Protein AF-A0A4R5MJQ0-F1 (afdb_monomer_lite)

Radius of gyration: 18.98 Å; chains: 1; bounding box: 55×46×46 Å

Organism: NCBI:txid2529274

Secondary structure (DSSP, 8-state):
--TTHHHHHHHHHHHHHHHHHHHHHHHHHHHHHHHHHTT-------HHHHHT--GGGHHHHHHHHHHHHHHHHHHHS-----SS-S-HHHHTTS-HHHHHHHHHHHHHHHHHTTTHHHHH--SSHHHHHHHHHHHHHHHHHHHHHT-HHHHHHHHHHTT--SHHHHHHHHHHHHHHHHHHHHHHHHHHHHTGGGG---

Structure (mmCIF, N/CA/C/O backbone):
data_AF-A0A4R5MJQ0-F1
#
_entry.id   AF-A0A4R5MJQ0-F1
#
loop_
_atom_site.group_PDB
_atom_site.id
_atom_site.type_symbol
_atom_site.label_atom_id
_atom_site.label_alt_id
_atom_site.label_comp_id
_atom_site.label_asym_id
_atom_site.label_entity_id
_atom_site.label_seq_id
_atom_site.pdbx_PDB_ins_code
_atom_site.Cartn_x
_atom_site.Cartn_y
_atom_site.Cartn_z
_atom_site.occupancy
_atom_site.B_iso_or_equiv
_atom_site.auth_seq_id
_atom_site.auth_comp_id
_atom_site.auth_asym_id
_atom_site.auth_atom_id
_atom_site.pdbx_PDB_model_num
ATOM 1 N N . MET A 1 1 ? 33.459 -33.660 18.537 1.00 52.78 1 MET A N 1
ATOM 2 C CA . MET A 1 1 ? 32.680 -32.713 17.715 1.00 52.78 1 MET A CA 1
ATOM 3 C C . MET A 1 1 ? 33.654 -31.902 16.905 1.00 52.78 1 MET A C 1
ATOM 5 O O . MET A 1 1 ? 34.569 -31.320 17.485 1.00 52.78 1 MET A O 1
ATOM 9 N N . ASP A 1 2 ? 33.503 -31.942 15.588 1.00 50.16 2 ASP A N 1
ATOM 10 C CA . ASP A 1 2 ? 34.376 -31.215 14.679 1.00 50.16 2 ASP A CA 1
ATOM 11 C C . ASP A 1 2 ? 34.112 -29.704 14.831 1.00 50.16 2 ASP A C 1
ATOM 13 O O . ASP A 1 2 ? 32.963 -29.265 14.922 1.00 50.16 2 ASP A O 1
ATOM 17 N N . ARG A 1 3 ? 35.161 -28.875 14.907 1.00 55.09 3 ARG A N 1
ATOM 18 C CA . ARG A 1 3 ? 35.036 -27.429 15.215 1.00 55.09 3 ARG A CA 1
ATOM 19 C C . ARG A 1 3 ? 34.258 -26.649 14.141 1.00 55.09 3 ARG A C 1
ATOM 21 O O . ARG A 1 3 ? 33.885 -25.502 14.368 1.00 55.09 3 ARG A O 1
ATOM 28 N N . LYS A 1 4 ? 34.000 -27.267 12.985 1.00 56.16 4 LYS A N 1
ATOM 29 C CA . LYS A 1 4 ? 33.192 -26.731 11.876 1.00 56.16 4 LYS A CA 1
ATOM 30 C C . LYS A 1 4 ? 31.706 -27.113 11.940 1.00 56.16 4 LYS A C 1
ATOM 32 O O . LYS A 1 4 ? 30.907 -26.560 11.190 1.00 56.16 4 LYS A O 1
ATOM 37 N N . GLU A 1 5 ? 31.328 -28.019 12.836 1.00 51.81 5 GLU A N 1
ATOM 38 C CA . GLU A 1 5 ? 29.976 -28.581 12.930 1.00 51.81 5 GLU A CA 1
ATOM 39 C C . GLU A 1 5 ? 29.046 -27.693 13.778 1.00 51.81 5 GLU A C 1
ATOM 41 O O . GLU A 1 5 ? 27.905 -27.433 13.401 1.00 51.81 5 GLU A O 1
ATOM 46 N N . GLN A 1 6 ? 29.569 -27.106 14.861 1.00 54.81 6 GLN A N 1
ATOM 47 C CA . GLN A 1 6 ? 28.821 -26.177 15.722 1.00 54.81 6 GLN A CA 1
ATOM 48 C C . GLN A 1 6 ? 28.370 -24.882 15.010 1.00 54.81 6 GLN A C 1
ATOM 50 O O . GLN A 1 6 ? 27.202 -24.519 15.155 1.00 54.81 6 GLN A O 1
ATOM 55 N N . PRO A 1 7 ? 29.208 -24.199 14.199 1.00 61.06 7 PRO A N 1
ATOM 56 C CA . PRO A 1 7 ? 28.772 -23.019 13.447 1.00 61.06 7 PRO A CA 1
ATOM 57 C C . PRO A 1 7 ? 27.696 -23.330 12.400 1.00 61.06 7 PRO A C 1
ATOM 59 O O . PRO A 1 7 ? 26.859 -22.479 12.107 1.00 61.06 7 PRO A O 1
ATOM 62 N N . ARG A 1 8 ? 27.708 -24.544 11.831 1.00 64.88 8 ARG A N 1
ATOM 63 C CA . ARG A 1 8 ? 26.705 -24.987 10.856 1.00 64.88 8 ARG A CA 1
ATOM 64 C C . ARG A 1 8 ? 25.347 -25.179 11.528 1.00 64.88 8 ARG A C 1
ATOM 66 O O . ARG A 1 8 ? 24.382 -24.580 11.075 1.00 64.88 8 ARG A O 1
ATOM 73 N N . ILE A 1 9 ? 25.310 -25.903 12.648 1.00 69.75 9 ILE A N 1
ATOM 74 C CA . ILE A 1 9 ? 24.095 -26.117 13.453 1.00 69.75 9 ILE A CA 1
ATOM 75 C C . ILE A 1 9 ? 23.513 -24.782 13.943 1.00 69.75 9 ILE A C 1
ATOM 77 O O . ILE A 1 9 ? 22.298 -24.609 13.981 1.00 69.75 9 ILE A O 1
ATOM 81 N N . TRP A 1 10 ? 24.365 -23.817 14.301 1.00 69.25 10 TRP A N 1
ATOM 82 C CA . TRP A 1 10 ? 23.915 -22.498 14.750 1.00 69.25 10 TRP A CA 1
ATOM 83 C C . TRP A 1 10 ? 23.258 -21.684 13.624 1.00 69.25 10 TRP A C 1
ATOM 85 O O . TRP A 1 10 ? 22.163 -21.163 13.814 1.00 69.25 10 TRP A O 1
ATOM 95 N N . LYS A 1 11 ? 23.856 -21.666 12.423 1.00 68.31 11 LYS A N 1
ATOM 96 C CA . LYS A 1 11 ? 23.253 -21.038 11.231 1.00 68.31 11 LYS A CA 1
ATOM 97 C C . LYS A 1 11 ? 21.951 -21.713 10.798 1.00 68.31 11 LYS A C 1
ATOM 99 O O . LYS A 1 11 ? 21.052 -21.046 10.298 1.00 68.31 11 LYS A O 1
ATOM 104 N N . GLU A 1 12 ? 21.861 -23.028 10.961 1.00 61.97 12 GLU A N 1
ATOM 105 C CA . GLU A 1 12 ? 20.671 -23.818 10.633 1.00 61.97 12 GLU A CA 1
ATOM 106 C C . GLU A 1 12 ? 19.519 -23.478 11.591 1.00 61.97 12 GLU A C 1
ATOM 108 O O . GLU A 1 12 ? 18.423 -23.173 11.134 1.00 61.97 12 GLU A O 1
ATOM 113 N N . LYS A 1 13 ? 19.804 -23.357 12.896 1.00 66.00 13 LYS A N 1
ATOM 114 C CA . LYS A 1 13 ? 18.841 -22.879 13.904 1.00 66.00 13 LYS A CA 1
ATOM 115 C C . LYS A 1 13 ? 18.430 -21.419 13.722 1.00 66.00 13 LYS A C 1
ATOM 117 O O . LYS A 1 13 ? 17.275 -21.087 13.955 1.00 66.00 13 LYS A O 1
ATOM 122 N N . GLU A 1 14 ? 19.341 -20.535 13.315 1.00 69.44 14 GLU A N 1
ATOM 123 C CA . GLU A 1 14 ? 18.984 -19.148 12.977 1.00 69.44 14 GLU A CA 1
ATOM 124 C C . GLU A 1 14 ? 18.075 -19.076 11.748 1.00 69.44 14 GLU A C 1
ATOM 126 O O . GLU A 1 14 ? 17.127 -18.295 11.741 1.00 69.44 14 GLU A O 1
ATOM 131 N N . ARG A 1 15 ? 18.335 -19.892 10.717 1.00 58.22 15 ARG A N 1
ATOM 132 C CA . ARG A 1 15 ? 17.449 -19.992 9.549 1.00 58.22 15 ARG A CA 1
ATOM 133 C C . ARG A 1 15 ? 16.083 -20.534 9.931 1.00 58.22 15 ARG A C 1
ATOM 135 O O . ARG A 1 15 ? 15.087 -19.970 9.508 1.00 58.22 15 ARG A O 1
ATOM 142 N N . GLU A 1 16 ? 16.042 -21.583 10.742 1.00 59.34 16 GLU A N 1
ATOM 143 C CA . GLU A 1 16 ? 14.801 -22.188 11.225 1.00 59.34 16 GLU A CA 1
ATOM 144 C C . GLU A 1 16 ? 13.996 -21.202 12.079 1.00 59.34 16 GLU A C 1
ATOM 146 O O . GLU A 1 16 ? 12.794 -21.066 11.887 1.00 59.34 16 GLU A O 1
ATOM 151 N N . LYS A 1 17 ? 14.662 -20.424 12.940 1.00 61.84 17 LYS A N 1
ATOM 152 C CA . LYS A 1 17 ? 14.032 -19.352 13.716 1.00 61.84 17 LYS A CA 1
ATOM 153 C C . LYS A 1 17 ? 13.483 -18.237 12.820 1.00 61.84 17 LYS A C 1
ATOM 155 O O . LYS A 1 17 ? 12.334 -17.856 12.998 1.00 61.84 17 LYS A O 1
ATOM 160 N N . LYS A 1 18 ? 14.252 -17.775 11.827 1.00 54.69 18 LYS A N 1
ATOM 161 C CA . LYS A 1 18 ? 13.790 -16.781 10.839 1.00 54.69 18 LYS A CA 1
ATOM 162 C C . LYS A 1 18 ? 12.614 -17.292 10.002 1.00 54.69 18 LYS A C 1
ATOM 164 O O . LYS A 1 18 ? 11.696 -16.532 9.712 1.00 54.69 18 LYS A O 1
ATOM 169 N N . LEU A 1 19 ? 12.623 -18.573 9.632 1.00 49.12 19 LEU A N 1
ATOM 170 C CA . LEU A 1 19 ? 11.519 -19.238 8.930 1.00 49.12 19 LEU A CA 1
ATOM 171 C C . LEU A 1 19 ? 10.274 -19.363 9.819 1.00 49.12 19 LEU A C 1
ATOM 173 O O . LEU A 1 19 ? 9.161 -19.140 9.358 1.00 49.12 19 LEU A O 1
ATOM 177 N N . LEU A 1 20 ? 10.444 -19.656 11.110 1.00 52.41 20 LEU A N 1
ATOM 178 C CA . LEU A 1 20 ? 9.331 -19.687 12.059 1.00 52.41 20 LEU A CA 1
ATOM 179 C C . LEU A 1 20 ? 8.739 -18.286 12.277 1.00 52.41 20 LEU A C 1
ATOM 181 O O . LEU A 1 20 ? 7.522 -18.124 12.258 1.00 52.41 20 LEU A O 1
ATOM 185 N N . GLU A 1 21 ? 9.596 -17.279 12.451 1.00 53.09 21 GLU A N 1
ATOM 186 C CA . GLU A 1 21 ? 9.207 -15.876 12.636 1.00 53.09 21 GLU A CA 1
ATOM 187 C C . GLU A 1 21 ? 8.485 -15.314 11.397 1.00 53.09 21 GLU A C 1
ATOM 189 O O . GLU A 1 21 ? 7.495 -14.604 11.549 1.00 53.09 21 GLU A O 1
ATOM 194 N N . SER A 1 22 ? 8.894 -15.706 10.186 1.00 46.88 22 SER A N 1
ATOM 195 C CA . SER A 1 22 ? 8.186 -15.364 8.936 1.00 46.88 22 SER A CA 1
ATOM 196 C C . SER A 1 22 ? 6.882 -16.152 8.740 1.00 46.88 22 SER A C 1
ATOM 198 O O . SER A 1 22 ? 5.872 -15.578 8.352 1.00 46.88 22 SER A O 1
ATOM 200 N N . SER A 1 23 ? 6.825 -17.437 9.105 1.00 40.75 23 SER A N 1
ATOM 201 C CA . SER A 1 23 ? 5.566 -18.209 9.043 1.00 40.75 23 SER A CA 1
ATOM 202 C C . SER A 1 23 ? 4.491 -17.696 10.016 1.00 40.75 23 SER A C 1
ATOM 204 O O . SER A 1 23 ? 3.288 -17.798 9.770 1.00 40.75 23 SER A O 1
ATOM 206 N N . MET A 1 24 ? 4.920 -17.108 11.136 1.00 45.69 24 MET A N 1
ATOM 207 C CA . MET A 1 24 ? 4.047 -16.442 12.100 1.00 45.69 24 MET A CA 1
ATOM 208 C C . MET A 1 24 ? 3.459 -15.141 11.537 1.00 45.69 24 MET A C 1
ATOM 210 O O . MET A 1 24 ? 2.301 -14.847 11.832 1.00 45.69 24 MET A O 1
ATOM 214 N N . SER A 1 25 ? 4.209 -14.384 10.726 1.00 50.03 25 SER A N 1
ATOM 215 C CA . SER A 1 25 ? 3.721 -13.146 10.102 1.00 50.03 25 SER A CA 1
ATOM 216 C C . SER A 1 25 ? 2.760 -13.415 8.936 1.00 50.03 25 SER A C 1
ATOM 218 O O . SER A 1 25 ? 1.742 -12.732 8.824 1.00 50.03 25 SER A O 1
ATOM 220 N N . GLU A 1 26 ? 2.974 -14.477 8.150 1.00 50.53 26 GLU A N 1
ATOM 221 C CA . GLU A 1 26 ? 2.008 -14.938 7.133 1.00 50.53 26 GLU A CA 1
ATOM 222 C C . GLU A 1 26 ? 0.656 -15.365 7.748 1.00 50.53 26 GLU A C 1
ATOM 224 O O . GLU A 1 26 ? -0.406 -15.206 7.137 1.00 50.53 26 GLU A O 1
ATOM 229 N N . ASN A 1 27 ? 0.654 -15.836 9.001 1.00 61.62 27 ASN A N 1
ATOM 230 C CA . ASN A 1 27 ? -0.567 -16.203 9.726 1.00 61.62 27 ASN A CA 1
ATOM 231 C C . ASN A 1 27 ? -1.378 -14.973 10.193 1.00 61.62 27 ASN A C 1
ATOM 233 O O . ASN A 1 27 ? -2.602 -15.052 10.342 1.00 61.62 27 ASN A O 1
ATOM 237 N N . ILE A 1 28 ? -0.742 -13.808 10.386 1.00 75.56 28 ILE A N 1
ATOM 238 C CA . ILE A 1 28 ? -1.425 -12.604 10.888 1.00 75.56 28 ILE A CA 1
ATOM 239 C C . ILE A 1 28 ? -2.489 -12.137 9.898 1.00 75.56 28 ILE A C 1
ATOM 241 O O . ILE A 1 28 ? -3.633 -11.944 10.313 1.00 75.56 28 ILE A O 1
ATOM 245 N N . ARG A 1 29 ? -2.164 -12.009 8.604 1.00 83.94 29 ARG A N 1
ATOM 246 C CA . ARG A 1 29 ? -3.124 -11.532 7.594 1.00 83.94 29 ARG A CA 1
ATOM 247 C C . ARG A 1 29 ? -4.339 -12.452 7.508 1.00 83.94 29 ARG A C 1
ATOM 249 O O . ARG A 1 29 ? -5.451 -12.030 7.815 1.00 83.94 29 ARG A O 1
ATOM 256 N N . THR A 1 30 ? -4.124 -13.725 7.183 1.00 81.38 30 THR A N 1
ATOM 257 C CA . THR A 1 30 ? -5.204 -14.700 6.954 1.00 81.38 30 THR A CA 1
ATOM 258 C C . THR A 1 30 ? -6.114 -14.860 8.173 1.00 81.38 30 THR A C 1
ATOM 260 O O . THR A 1 30 ? -7.340 -14.814 8.054 1.00 81.38 30 THR A O 1
ATOM 263 N N . SER A 1 31 ? -5.535 -15.000 9.372 1.00 82.75 31 SER A N 1
ATOM 264 C CA . SER A 1 31 ? -6.332 -15.135 10.598 1.00 82.75 31 SER A CA 1
ATOM 265 C C . SER A 1 31 ? -7.086 -13.849 10.959 1.00 82.75 31 SER A C 1
ATOM 267 O O . SER A 1 31 ? -8.181 -13.916 11.521 1.00 82.75 31 SER A O 1
ATOM 269 N N . THR A 1 32 ? -6.540 -12.677 10.623 1.00 88.75 32 THR A N 1
ATOM 270 C CA . THR A 1 32 ? -7.180 -11.379 10.884 1.00 88.75 32 THR A CA 1
ATOM 271 C C . THR A 1 32 ? -8.316 -11.101 9.906 1.00 88.75 32 THR A C 1
ATOM 273 O O . THR A 1 32 ? -9.385 -10.683 10.342 1.00 88.75 32 THR A O 1
ATOM 276 N N . LEU A 1 33 ? -8.150 -11.416 8.621 1.00 89.88 33 LEU A N 1
ATOM 277 C CA . LEU A 1 33 ? -9.214 -11.298 7.618 1.00 89.88 33 LEU A CA 1
ATOM 278 C C . LEU A 1 33 ? -10.434 -12.156 7.985 1.00 89.88 33 LEU A C 1
ATOM 280 O O . LEU A 1 33 ? -11.569 -11.682 7.932 1.00 89.88 33 LEU A O 1
ATOM 284 N N . ALA A 1 34 ? -10.208 -13.378 8.480 1.00 86.81 34 ALA A N 1
ATOM 285 C CA . ALA A 1 34 ? -11.281 -14.222 9.004 1.00 86.81 34 ALA A CA 1
ATOM 286 C C . ALA A 1 34 ? -12.007 -13.576 10.201 1.00 86.81 34 ALA A C 1
ATOM 288 O O . ALA A 1 34 ? -13.233 -13.631 10.286 1.00 86.81 34 ALA A O 1
ATOM 289 N N . LYS A 1 35 ? -11.276 -12.926 11.118 1.00 90.56 35 LYS A N 1
ATOM 290 C CA . LYS A 1 35 ? -11.885 -12.185 12.238 1.00 90.56 35 LYS A CA 1
ATOM 291 C C . LYS A 1 35 ? -12.719 -11.000 11.755 1.00 90.56 35 LYS A C 1
ATOM 293 O O . LYS A 1 35 ? -13.824 -10.828 12.259 1.00 90.56 35 LYS A O 1
ATOM 298 N N . ILE A 1 36 ? -12.235 -10.242 10.768 1.00 91.06 36 ILE A N 1
ATOM 299 C CA . ILE A 1 36 ? -12.977 -9.125 10.160 1.00 91.06 36 ILE A CA 1
ATOM 300 C C . ILE A 1 36 ? -14.297 -9.633 9.571 1.00 91.06 36 ILE A C 1
ATOM 302 O O . ILE A 1 36 ? -15.357 -9.117 9.916 1.00 91.06 36 ILE A O 1
ATOM 306 N N . GLN A 1 37 ? -14.257 -10.707 8.776 1.00 89.00 37 GLN A N 1
ATOM 307 C CA . GLN A 1 37 ? -15.455 -11.322 8.192 1.00 89.00 37 GLN A CA 1
ATOM 308 C C . GLN A 1 37 ? -16.465 -11.784 9.257 1.00 89.00 37 GLN A C 1
ATOM 310 O O . GLN A 1 37 ? -17.676 -11.672 9.063 1.00 89.00 37 GLN A O 1
ATOM 315 N N . LEU A 1 38 ? -15.977 -12.295 10.390 1.00 88.31 38 LEU A N 1
ATOM 316 C CA . LEU A 1 38 ? -16.800 -12.715 11.529 1.00 88.31 38 LEU A CA 1
ATOM 317 C C . LEU A 1 38 ? -17.234 -11.549 12.433 1.00 88.31 38 LEU A C 1
ATOM 319 O O . LEU A 1 38 ? -17.890 -11.783 13.448 1.00 88.31 38 LEU A O 1
ATOM 323 N N . ASN A 1 39 ? -16.880 -10.308 12.082 1.00 86.62 39 ASN A N 1
ATOM 324 C CA . ASN A 1 39 ? -17.110 -9.108 12.885 1.00 86.62 39 ASN A CA 1
ATOM 325 C C . ASN A 1 39 ? -16.557 -9.236 14.321 1.00 86.62 39 ASN A C 1
ATOM 327 O O . ASN A 1 39 ? -17.163 -8.776 15.292 1.00 86.62 39 ASN A O 1
ATOM 331 N N . LEU A 1 40 ? -15.414 -9.913 14.458 1.00 87.06 40 LEU A N 1
ATOM 332 C CA . LEU A 1 40 ? -14.691 -10.075 15.713 1.00 87.06 40 LEU A CA 1
ATOM 333 C C . LEU A 1 40 ? -13.633 -8.975 15.862 1.00 87.06 40 LEU A C 1
ATOM 335 O O . LEU A 1 40 ? -13.018 -8.585 14.868 1.00 87.06 40 LEU A O 1
ATOM 339 N N . PRO A 1 41 ? -13.347 -8.518 17.095 1.00 84.12 41 PRO A N 1
ATOM 340 C CA . PRO A 1 41 ? -12.277 -7.559 17.328 1.00 84.12 41 PRO A CA 1
ATOM 341 C C . PRO A 1 41 ? -10.927 -8.086 16.830 1.00 84.12 41 PRO A C 1
ATOM 343 O O . PRO A 1 41 ? -10.509 -9.199 17.170 1.00 84.12 41 PRO A O 1
ATOM 346 N N . ILE A 1 42 ? -10.226 -7.259 16.059 1.00 88.25 42 ILE A N 1
ATOM 347 C CA . ILE A 1 42 ? -8.812 -7.468 15.732 1.00 88.25 42 ILE A CA 1
ATOM 348 C C . ILE A 1 42 ? -7.928 -6.705 16.735 1.00 88.25 42 ILE A C 1
ATOM 350 O O . ILE A 1 42 ? -8.431 -6.099 17.685 1.00 88.25 42 ILE A O 1
ATOM 354 N N . PHE A 1 43 ? -6.604 -6.756 16.571 1.00 85.56 43 PHE A N 1
ATOM 355 C CA . PHE A 1 43 ? -5.663 -5.993 17.408 1.00 85.56 43 PHE A CA 1
ATOM 356 C C . PHE A 1 43 ? -5.976 -4.486 17.390 1.00 85.56 43 PHE A C 1
ATOM 358 O O . PHE A 1 43 ? -6.686 -4.005 16.515 1.00 85.56 43 PHE A O 1
ATOM 365 N N . GLN A 1 44 ? -5.451 -3.720 18.344 1.00 80.94 44 GLN A N 1
ATOM 366 C CA . GLN A 1 44 ? -5.495 -2.255 18.291 1.00 80.94 44 GLN A CA 1
ATOM 367 C C . GLN A 1 44 ? -4.193 -1.721 17.692 1.00 80.94 44 GLN A C 1
ATOM 369 O O . GLN A 1 44 ? -3.152 -2.355 17.828 1.00 80.94 44 GLN A O 1
ATOM 374 N N . VAL A 1 45 ? -4.270 -0.570 17.024 1.00 82.75 45 VAL A N 1
ATOM 375 C CA . VAL A 1 45 ? -3.097 0.201 16.604 1.00 82.75 45 VAL A CA 1
ATOM 376 C C . VAL A 1 45 ? -3.206 1.557 17.285 1.00 82.75 45 VAL A C 1
ATOM 378 O O . VAL A 1 45 ? -4.047 2.381 16.930 1.00 82.75 45 VAL A O 1
ATOM 381 N N . SER A 1 46 ? -2.418 1.763 18.333 1.00 80.12 46 SER A N 1
ATOM 382 C CA . SER A 1 46 ? -2.434 2.998 19.108 1.00 80.12 46 SER A CA 1
ATOM 383 C C . SER A 1 46 ? -1.557 4.077 18.473 1.00 80.12 46 SER A C 1
ATOM 385 O O . SER A 1 46 ? -0.546 3.812 17.823 1.00 80.12 46 SER A O 1
ATOM 387 N N . LYS A 1 47 ? -1.892 5.341 18.748 1.00 80.81 47 LYS A N 1
ATOM 388 C CA . LYS A 1 47 ? -1.076 6.496 18.347 1.00 80.81 47 LYS A CA 1
ATOM 389 C C . LYS A 1 47 ? 0.370 6.390 18.839 1.00 80.81 47 LYS A C 1
ATOM 391 O O . LYS A 1 47 ? 1.293 6.760 18.120 1.00 80.81 47 LYS A O 1
ATOM 396 N N . ASN A 1 48 ? 0.563 5.876 20.054 1.00 82.00 48 ASN A N 1
ATOM 397 C CA . ASN A 1 48 ? 1.893 5.684 20.625 1.00 82.00 48 ASN A CA 1
ATOM 398 C C . ASN A 1 48 ? 2.684 4.610 19.875 1.00 82.00 48 ASN A C 1
ATOM 400 O O . ASN A 1 48 ? 3.886 4.783 19.711 1.00 82.00 48 ASN A O 1
ATOM 404 N N . GLU A 1 49 ? 2.035 3.544 19.398 1.00 80.75 49 GLU A N 1
ATOM 405 C CA . GLU A 1 49 ? 2.691 2.535 18.558 1.00 80.75 49 GLU A CA 1
ATOM 406 C C . GLU A 1 49 ? 3.148 3.133 17.225 1.00 80.75 49 GLU A C 1
ATOM 408 O O . GLU A 1 49 ? 4.287 2.916 16.834 1.00 80.75 49 GLU A O 1
ATOM 413 N N . ILE A 1 50 ? 2.322 3.955 16.567 1.00 82.19 50 ILE A N 1
ATOM 414 C CA . ILE A 1 50 ? 2.686 4.606 15.294 1.00 82.19 50 ILE A CA 1
ATOM 415 C C . ILE A 1 50 ? 3.817 5.637 15.484 1.00 82.19 50 ILE A C 1
ATOM 417 O O . ILE A 1 50 ? 4.757 5.722 14.685 1.00 82.19 50 ILE A O 1
ATOM 421 N N . LEU A 1 51 ? 3.735 6.450 16.542 1.00 82.25 51 LEU A N 1
ATOM 422 C CA . LEU A 1 51 ? 4.720 7.498 16.820 1.00 82.25 51 LEU A CA 1
ATOM 423 C C . LEU A 1 51 ? 6.078 6.924 17.224 1.00 82.25 51 LEU A C 1
ATOM 425 O O . LEU A 1 51 ? 7.095 7.378 16.709 1.00 82.25 51 LEU A O 1
ATOM 429 N N . ASN A 1 52 ? 6.092 5.916 18.097 1.00 74.25 52 ASN A N 1
ATOM 430 C CA . ASN A 1 52 ? 7.324 5.354 18.659 1.00 74.25 52 ASN A CA 1
ATOM 431 C C . ASN A 1 52 ? 7.853 4.150 17.871 1.00 74.25 52 ASN A C 1
ATOM 433 O O . ASN A 1 52 ? 8.721 3.432 18.357 1.00 74.25 52 ASN A O 1
ATOM 437 N N . PHE A 1 53 ? 7.319 3.903 16.675 1.00 69.31 53 PHE A N 1
ATOM 438 C CA . PHE A 1 53 ? 7.760 2.794 15.848 1.00 69.31 53 PHE A CA 1
ATOM 439 C C . PHE A 1 53 ? 9.232 2.945 15.415 1.00 69.31 53 PHE A C 1
ATOM 441 O O . PHE A 1 53 ? 9.592 3.940 14.777 1.00 69.31 53 PHE A O 1
ATOM 448 N N . GLU A 1 54 ? 10.072 1.954 15.717 1.00 59.00 54 GLU A N 1
ATOM 449 C CA . GLU A 1 54 ? 11.470 1.894 15.271 1.00 59.00 54 GLU A CA 1
ATOM 450 C C . GLU A 1 54 ? 11.634 0.931 14.083 1.00 59.00 54 GLU A C 1
ATOM 452 O O . GLU A 1 54 ? 10.937 -0.076 13.967 1.00 59.00 54 GLU A O 1
ATOM 457 N N . ALA A 1 55 ? 12.589 1.239 13.201 1.00 52.41 55 ALA A N 1
ATOM 458 C CA . ALA A 1 55 ? 12.727 0.682 11.854 1.00 52.41 55 ALA A CA 1
ATOM 459 C C . ALA A 1 55 ? 12.820 -0.855 11.674 1.00 52.41 55 ALA A C 1
ATOM 461 O O . ALA A 1 55 ? 12.423 -1.295 10.599 1.00 52.41 55 ALA A O 1
ATOM 462 N N . PRO A 1 56 ? 13.295 -1.713 12.608 1.00 55.00 56 PRO A N 1
ATOM 463 C CA . PRO A 1 56 ? 13.531 -3.117 12.245 1.00 55.00 56 PRO A CA 1
ATOM 464 C C . PRO A 1 56 ? 12.269 -3.958 11.974 1.00 55.00 56 PRO A C 1
ATOM 466 O O . PRO A 1 56 ? 12.419 -5.067 11.474 1.00 55.00 56 PRO A O 1
ATOM 469 N N . ASN A 1 57 ? 11.055 -3.461 12.256 1.00 62.94 57 ASN A N 1
ATOM 470 C CA . ASN A 1 57 ? 9.805 -4.221 12.087 1.00 62.94 57 ASN A CA 1
ATOM 471 C C . ASN A 1 57 ? 8.743 -3.508 11.210 1.00 62.94 57 ASN A C 1
ATOM 473 O O . ASN A 1 57 ? 7.552 -3.785 11.370 1.00 62.94 57 ASN A O 1
ATOM 477 N N . SER A 1 58 ? 9.118 -2.549 10.350 1.00 73.31 58 SER A N 1
ATOM 478 C CA . SER A 1 58 ? 8.175 -1.680 9.600 1.00 73.31 58 SER A CA 1
ATOM 479 C C . SER A 1 58 ? 7.055 -2.437 8.885 1.00 73.31 58 SER A C 1
ATOM 481 O O . SER A 1 58 ? 5.900 -2.007 8.907 1.00 73.31 58 SER A O 1
ATOM 483 N N . PHE A 1 59 ? 7.379 -3.616 8.366 1.00 79.31 59 PHE A N 1
ATOM 484 C CA . PHE A 1 59 ? 6.432 -4.543 7.770 1.00 79.31 59 PHE A CA 1
ATOM 485 C C . PHE A 1 59 ? 5.244 -4.888 8.691 1.00 79.31 59 PHE A C 1
ATOM 487 O O . PHE A 1 59 ? 4.093 -4.813 8.268 1.00 79.31 59 PHE A O 1
ATOM 494 N N . GLU A 1 60 ? 5.489 -5.220 9.966 1.00 81.56 60 GLU A N 1
ATOM 495 C CA . GLU A 1 60 ? 4.439 -5.672 10.892 1.00 81.56 60 GLU A CA 1
ATOM 496 C C . GLU A 1 60 ? 3.436 -4.553 11.201 1.00 81.56 60 GLU A C 1
ATOM 498 O O . GLU A 1 60 ? 2.224 -4.779 11.216 1.00 81.56 60 GLU A O 1
ATOM 503 N N . ILE A 1 61 ? 3.919 -3.330 11.446 1.00 85.19 61 ILE A N 1
ATOM 504 C CA . ILE A 1 61 ? 3.031 -2.201 11.746 1.00 85.19 61 ILE A CA 1
ATOM 505 C C . ILE A 1 61 ? 2.242 -1.766 10.513 1.00 85.19 61 ILE A C 1
ATOM 507 O O . ILE A 1 61 ? 1.057 -1.464 10.636 1.00 85.19 61 ILE A O 1
ATOM 511 N N . LEU A 1 62 ? 2.860 -1.777 9.330 1.00 88.81 62 LEU A N 1
ATOM 512 C CA . LEU A 1 62 ? 2.178 -1.434 8.085 1.00 88.81 62 LEU A CA 1
ATOM 513 C C . LEU A 1 62 ? 1.104 -2.467 7.746 1.00 88.81 62 LEU A C 1
ATOM 515 O O . LEU A 1 62 ? -0.022 -2.070 7.460 1.00 88.81 62 LEU A O 1
ATOM 519 N N . GLN A 1 63 ? 1.395 -3.760 7.910 1.00 88.38 63 GLN A N 1
ATOM 520 C CA . GLN A 1 63 ? 0.401 -4.825 7.762 1.00 88.38 63 GLN A CA 1
ATOM 521 C C . GLN A 1 63 ? -0.756 -4.664 8.762 1.00 88.38 63 GLN A C 1
ATOM 523 O O . GLN A 1 63 ? -1.925 -4.807 8.411 1.00 88.38 63 GLN A O 1
ATOM 528 N N . LYS A 1 64 ? -0.467 -4.322 10.025 1.00 89.19 64 LYS A N 1
ATOM 529 C CA . LYS A 1 64 ? -1.517 -4.051 11.020 1.00 89.19 64 LYS A CA 1
ATOM 530 C C . LYS A 1 64 ? -2.398 -2.865 10.622 1.00 89.19 64 LYS A C 1
ATOM 532 O O . LYS A 1 64 ? -3.618 -2.928 10.770 1.00 89.19 64 LYS A O 1
ATOM 537 N N . ILE A 1 65 ? -1.795 -1.785 10.134 1.00 91.62 65 ILE A N 1
ATOM 538 C CA . ILE A 1 65 ? -2.520 -0.595 9.675 1.00 91.62 65 ILE A CA 1
ATOM 539 C C . ILE A 1 65 ? -3.384 -0.926 8.457 1.00 91.62 65 ILE A C 1
ATOM 541 O O . ILE A 1 65 ? -4.546 -0.533 8.410 1.00 91.62 65 ILE A O 1
ATOM 545 N N . GLU A 1 66 ? -2.858 -1.688 7.509 1.00 92.88 66 GLU A N 1
ATOM 546 C CA . GLU A 1 66 ? -3.576 -2.118 6.313 1.00 92.88 66 GLU A CA 1
ATOM 547 C C . GLU A 1 66 ? -4.783 -3.012 6.656 1.00 92.88 66 GLU A C 1
ATOM 549 O O . GLU A 1 66 ? -5.913 -2.697 6.279 1.00 92.88 66 GLU A O 1
ATOM 554 N N . LEU A 1 67 ? -4.612 -4.007 7.528 1.00 92.19 67 LEU A N 1
ATOM 555 C CA . LEU A 1 67 ? -5.719 -4.809 8.067 1.00 92.19 67 LEU A CA 1
ATOM 556 C C . LEU A 1 67 ? -6.770 -3.973 8.818 1.00 92.19 67 LEU A C 1
ATOM 558 O O . LEU A 1 67 ? -7.961 -4.291 8.792 1.00 92.19 67 LEU A O 1
ATOM 562 N N . LYS A 1 68 ? -6.360 -2.885 9.479 1.00 92.50 68 LYS A N 1
ATOM 563 C CA . LYS A 1 68 ? -7.283 -1.937 10.119 1.00 92.50 68 LYS A CA 1
ATOM 564 C C . LYS A 1 68 ? -8.070 -1.100 9.115 1.00 92.50 68 LYS A C 1
ATOM 566 O O . LYS A 1 68 ? -9.240 -0.806 9.359 1.00 92.50 68 LYS A O 1
ATOM 571 N N . ILE A 1 69 ? -7.456 -0.734 7.993 1.00 93.62 69 ILE A N 1
ATOM 572 C CA . ILE A 1 69 ? -8.142 -0.066 6.882 1.00 93.62 69 ILE A CA 1
ATOM 573 C C . ILE A 1 69 ? -9.208 -1.002 6.295 1.00 93.62 69 ILE A C 1
ATOM 575 O O . ILE A 1 69 ? -10.350 -0.578 6.106 1.00 93.62 69 ILE A O 1
ATOM 579 N N . ILE A 1 70 ? -8.875 -2.284 6.104 1.00 93.56 70 ILE A N 1
ATOM 580 C CA . ILE A 1 70 ? -9.824 -3.316 5.657 1.00 93.56 70 ILE A CA 1
ATOM 581 C C . ILE A 1 70 ? -10.977 -3.472 6.659 1.00 93.56 70 ILE A C 1
ATOM 583 O O . ILE A 1 70 ? -12.141 -3.483 6.256 1.00 93.56 70 ILE A O 1
ATOM 587 N N . GLU A 1 71 ? -10.690 -3.540 7.966 1.00 92.69 71 GLU A N 1
ATOM 588 C CA . GLU A 1 71 ? -11.725 -3.603 9.010 1.00 92.69 71 GLU A CA 1
ATOM 589 C C . GLU A 1 71 ? -12.680 -2.400 8.933 1.00 92.69 71 GLU A C 1
ATOM 591 O O . GLU A 1 71 ? -13.899 -2.566 9.018 1.00 92.69 71 GLU A O 1
ATOM 596 N N . LEU A 1 72 ? -12.147 -1.186 8.755 1.00 91.56 72 LEU A N 1
ATOM 597 C CA . LEU A 1 72 ? -12.954 0.027 8.635 1.00 91.56 72 LEU A CA 1
ATOM 598 C C . LEU A 1 72 ? -13.863 -0.020 7.401 1.00 91.56 72 LEU A C 1
ATOM 600 O O . LEU A 1 72 ? -15.059 0.255 7.511 1.00 91.56 72 LEU A O 1
ATOM 604 N N . ALA A 1 73 ? -13.316 -0.383 6.241 1.00 92.00 73 ALA A N 1
ATOM 605 C CA . ALA A 1 73 ? -14.086 -0.510 5.009 1.00 92.00 73 ALA A CA 1
ATOM 606 C C . ALA A 1 73 ? -15.199 -1.563 5.144 1.00 92.00 73 ALA A C 1
ATOM 608 O O . ALA A 1 73 ? -16.353 -1.292 4.804 1.00 92.00 73 ALA A O 1
ATOM 609 N N . TYR A 1 74 ? -14.890 -2.715 5.745 1.00 91.25 74 TYR A N 1
ATOM 610 C CA . TYR A 1 74 ? -15.877 -3.750 6.045 1.00 91.25 74 TYR A CA 1
ATOM 611 C C . TYR A 1 74 ? -16.998 -3.247 6.969 1.00 91.25 74 TYR A C 1
ATOM 613 O O . TYR A 1 74 ? -18.169 -3.536 6.730 1.00 91.25 74 TYR A O 1
ATOM 621 N N . LYS A 1 75 ? -16.679 -2.453 8.002 1.00 89.94 75 LYS A N 1
ATOM 622 C CA . LYS A 1 75 ? -17.688 -1.855 8.900 1.00 89.94 75 LYS A CA 1
ATOM 623 C C . LYS A 1 75 ? -18.610 -0.864 8.180 1.00 89.94 75 LYS A C 1
ATOM 625 O O . LYS A 1 75 ? -19.783 -0.775 8.536 1.00 89.94 75 LYS A O 1
ATOM 630 N N . ILE A 1 76 ? -18.102 -0.125 7.189 1.00 88.75 76 ILE A N 1
ATOM 631 C CA . ILE A 1 76 ? -18.906 0.807 6.378 1.00 88.75 76 ILE A CA 1
ATOM 632 C C . ILE A 1 76 ? -19.884 0.037 5.490 1.00 88.75 76 ILE A C 1
ATOM 634 O O . ILE A 1 76 ? -21.063 0.387 5.413 1.00 88.75 76 ILE A O 1
ATOM 638 N N . LYS A 1 77 ? -19.399 -1.010 4.818 1.00 87.12 77 LYS A N 1
ATOM 639 C CA . LYS A 1 77 ? -20.210 -1.856 3.945 1.00 87.12 77 LYS A CA 1
ATOM 640 C C . LYS A 1 77 ? -19.749 -3.312 4.068 1.00 87.12 77 LYS A C 1
ATOM 642 O O . LYS A 1 77 ? -18.795 -3.699 3.393 1.00 87.12 77 LYS A O 1
ATOM 647 N N . PRO A 1 78 ? -20.437 -4.131 4.884 1.00 84.25 78 PRO A N 1
ATOM 648 C CA . PRO A 1 78 ? -20.097 -5.540 5.019 1.00 84.25 78 PRO A CA 1
ATOM 649 C C . PRO A 1 78 ? -20.207 -6.245 3.666 1.00 84.25 78 PRO A C 1
ATOM 651 O O . PRO A 1 78 ? -21.261 -6.221 3.028 1.00 84.25 78 PRO A O 1
ATOM 654 N N . THR A 1 79 ? -19.111 -6.853 3.223 1.00 83.75 79 THR A N 1
ATOM 655 C CA . THR A 1 79 ? -19.015 -7.583 1.952 1.00 83.75 79 THR A CA 1
ATOM 656 C C . THR A 1 79 ? -18.275 -8.906 2.156 1.00 83.75 79 THR A C 1
ATOM 658 O O . THR A 1 79 ? -17.902 -9.255 3.275 1.00 83.75 79 THR A O 1
ATOM 661 N N . LYS A 1 80 ? -18.082 -9.687 1.098 1.00 82.94 80 LYS A N 1
ATOM 662 C CA . LYS A 1 80 ? -17.184 -10.837 1.154 1.00 82.94 80 LYS A CA 1
ATOM 663 C C . LYS A 1 80 ? -15.742 -10.343 1.312 1.00 82.94 80 LYS A C 1
ATOM 665 O O . LYS A 1 80 ? -15.300 -9.489 0.554 1.00 82.94 80 LYS A O 1
ATOM 670 N N . VAL A 1 81 ? -15.031 -10.913 2.276 1.00 82.31 81 VAL A N 1
ATOM 671 C CA . VAL A 1 81 ? -13.593 -10.755 2.481 1.00 82.31 81 VAL A CA 1
ATOM 672 C C . VAL A 1 81 ? -12.893 -11.971 1.878 1.00 82.31 81 VAL A C 1
ATOM 674 O O . VAL A 1 81 ? -13.269 -13.110 2.174 1.00 82.31 81 VAL A O 1
ATOM 677 N N . ASP A 1 82 ? -11.902 -11.755 1.022 1.00 78.75 82 ASP A N 1
ATOM 678 C CA . ASP A 1 82 ? -11.032 -12.813 0.498 1.00 78.75 82 ASP A CA 1
ATOM 679 C C . ASP A 1 82 ? -9.587 -12.648 1.000 1.00 78.75 82 ASP A C 1
ATOM 681 O O . ASP A 1 82 ? -9.356 -11.974 2.000 1.00 78.75 82 ASP A O 1
ATOM 685 N N . CYS A 1 83 ? -8.613 -13.318 0.375 1.00 69.50 83 CYS A N 1
ATOM 686 C CA . CYS A 1 83 ? -7.206 -13.213 0.773 1.00 69.50 83 CYS A CA 1
ATOM 687 C C . CYS A 1 83 ? -6.576 -11.835 0.491 1.00 69.50 83 CYS A C 1
ATOM 689 O O . CYS A 1 83 ? -5.553 -11.511 1.101 1.00 69.50 83 CYS A O 1
ATOM 691 N N . PHE A 1 84 ? -7.184 -11.035 -0.387 1.00 71.25 84 PHE A N 1
ATOM 692 C CA . PHE A 1 84 ? -6.750 -9.682 -0.728 1.00 71.25 84 PHE A C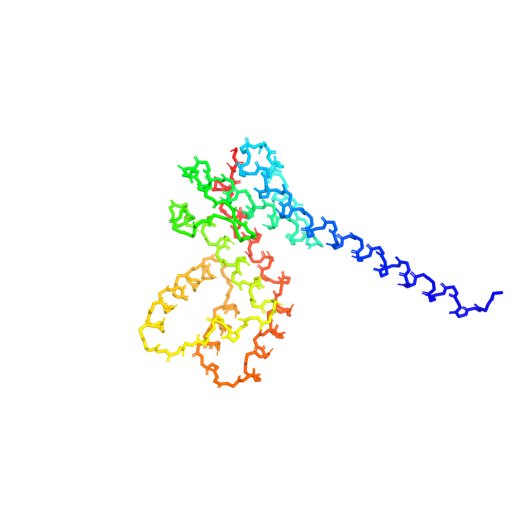A 1
ATOM 693 C C . PHE A 1 84 ? -7.429 -8.633 0.152 1.00 71.25 84 PHE A C 1
ATOM 695 O O . PHE A 1 84 ? -6.813 -7.622 0.457 1.00 71.25 84 PHE A O 1
ATOM 702 N N . GLY A 1 85 ? -8.627 -8.906 0.671 1.00 81.88 85 GLY A N 1
ATOM 703 C CA . GLY A 1 85 ? -9.303 -8.026 1.620 1.00 81.88 85 GLY A CA 1
ATOM 704 C C . GLY A 1 85 ? -10.764 -7.830 1.255 1.00 81.88 85 GLY A C 1
ATOM 705 O O . GLY A 1 85 ? -11.486 -8.804 1.061 1.00 81.88 85 GLY A O 1
ATOM 706 N N . VAL A 1 86 ? -11.211 -6.575 1.213 1.00 84.88 86 VAL A N 1
ATOM 707 C CA . VAL A 1 86 ? -12.542 -6.185 0.716 1.00 84.88 86 VAL A CA 1
ATOM 708 C C . VAL A 1 86 ? -12.426 -5.583 -0.683 1.00 84.88 86 VAL A C 1
ATOM 710 O O . VAL A 1 86 ? -11.349 -5.162 -1.083 1.00 84.88 86 VAL A O 1
ATOM 713 N N . GLU A 1 87 ? -13.548 -5.486 -1.398 1.00 86.12 87 GLU A N 1
ATOM 714 C CA . GLU A 1 87 ? -13.629 -4.810 -2.702 1.00 86.12 87 GLU A CA 1
ATOM 715 C C . GLU A 1 87 ? -13.020 -3.393 -2.666 1.00 86.12 87 GLU A C 1
ATOM 717 O O . GLU A 1 87 ? -13.386 -2.562 -1.821 1.00 86.12 87 GLU A O 1
ATOM 722 N N . ASP A 1 88 ? -12.135 -3.099 -3.623 1.00 87.12 88 ASP A N 1
ATOM 723 C CA . ASP A 1 88 ? -11.429 -1.818 -3.751 1.00 87.12 88 ASP A CA 1
ATOM 724 C C . ASP A 1 88 ? -12.379 -0.618 -3.819 1.00 87.12 88 ASP A C 1
ATOM 726 O O . ASP A 1 88 ? -12.056 0.471 -3.339 1.00 87.12 88 ASP A O 1
ATOM 730 N N . GLU A 1 89 ? -13.575 -0.786 -4.384 1.00 88.62 89 GLU A N 1
ATOM 731 C CA . GLU A 1 89 ? -14.605 0.250 -4.445 1.00 88.62 89 GLU A CA 1
ATOM 732 C C . GLU A 1 89 ? -15.007 0.747 -3.056 1.00 88.62 89 GLU A C 1
ATOM 734 O O . GLU A 1 89 ? -15.322 1.927 -2.891 1.00 88.62 89 GLU A O 1
ATOM 739 N N . ILE A 1 90 ? -14.980 -0.128 -2.048 1.00 90.00 90 ILE A N 1
ATOM 740 C CA . ILE A 1 90 ? -15.302 0.230 -0.666 1.00 90.00 90 ILE A CA 1
ATOM 741 C C . ILE A 1 90 ? -14.137 1.004 -0.060 1.00 90.00 90 ILE A C 1
ATOM 743 O O . ILE A 1 90 ? -14.354 2.057 0.545 1.00 90.00 90 ILE A O 1
ATOM 747 N N . ILE A 1 91 ? -12.901 0.553 -0.287 1.00 92.62 91 ILE A N 1
ATOM 748 C CA . ILE A 1 91 ? -11.694 1.273 0.140 1.00 92.62 91 ILE A CA 1
ATOM 749 C C . ILE A 1 91 ? -11.660 2.676 -0.478 1.00 92.62 91 ILE A C 1
ATOM 751 O O . ILE A 1 91 ? -11.351 3.650 0.208 1.00 92.62 91 ILE A O 1
ATOM 755 N N . LYS A 1 92 ? -12.077 2.825 -1.741 1.00 92.25 92 LYS A N 1
ATOM 756 C CA . LYS A 1 92 ? -12.147 4.117 -2.446 1.00 92.25 92 LYS A CA 1
ATOM 757 C C . LYS A 1 92 ? -13.093 5.137 -1.799 1.00 92.25 92 LYS A C 1
ATOM 759 O O . LYS A 1 92 ? -12.942 6.335 -2.063 1.00 92.25 92 LYS A O 1
ATOM 764 N N . THR A 1 93 ? -14.009 4.702 -0.926 1.00 92.44 93 THR A N 1
ATOM 765 C CA . THR A 1 93 ? -14.876 5.591 -0.126 1.00 92.44 93 THR A CA 1
ATOM 766 C C . THR A 1 93 ? -14.180 6.196 1.098 1.00 92.44 93 THR A C 1
ATOM 768 O O . THR A 1 93 ? -14.684 7.164 1.669 1.00 92.44 93 THR A O 1
ATOM 771 N N . LEU A 1 94 ? -13.023 5.659 1.500 1.00 93.19 94 LEU A N 1
ATOM 772 C CA . LEU A 1 94 ? -12.257 6.138 2.648 1.00 93.19 94 LEU A CA 1
ATOM 773 C C . LEU A 1 94 ? -11.532 7.460 2.355 1.00 93.19 94 LEU A C 1
ATOM 775 O O . LEU A 1 94 ? -11.420 7.922 1.214 1.00 93.19 94 LEU A O 1
ATOM 779 N N . SER A 1 95 ? -11.009 8.081 3.417 1.00 95.06 95 SER A N 1
ATOM 780 C CA . SER A 1 95 ? -10.218 9.306 3.304 1.00 95.06 95 SER A CA 1
ATOM 781 C C . SER A 1 95 ? -8.954 9.082 2.468 1.00 95.06 95 SER A C 1
ATOM 783 O O . SER A 1 95 ? -8.396 7.985 2.418 1.00 95.06 95 SER A O 1
ATOM 785 N N . PHE A 1 96 ? -8.475 10.150 1.825 1.00 96.38 96 PHE A N 1
ATOM 786 C CA . PHE A 1 96 ? -7.291 10.092 0.967 1.00 96.38 96 PHE A CA 1
ATOM 787 C C . PHE A 1 96 ? -6.067 9.449 1.652 1.00 96.38 96 PHE A C 1
ATOM 789 O O . PHE A 1 96 ? -5.469 8.581 1.023 1.00 96.38 96 PHE A O 1
ATOM 796 N N . PRO A 1 97 ? -5.723 9.753 2.923 1.00 96.69 97 PRO A N 1
ATOM 797 C CA . PRO A 1 97 ? -4.577 9.113 3.572 1.00 96.69 97 PRO A CA 1
ATOM 798 C C . PRO A 1 97 ? -4.709 7.598 3.745 1.00 96.69 97 PRO A C 1
ATOM 800 O O . PRO A 1 97 ? -3.724 6.885 3.572 1.00 96.69 97 PRO A O 1
ATOM 803 N N . LEU A 1 98 ? -5.913 7.096 4.041 1.00 95.38 98 LEU A N 1
ATOM 804 C CA . LEU A 1 98 ? -6.155 5.658 4.191 1.00 95.38 98 LEU A CA 1
ATOM 805 C C . LEU A 1 98 ? -6.024 4.941 2.848 1.00 95.38 98 LEU A C 1
ATOM 807 O O . LEU A 1 98 ? -5.342 3.925 2.756 1.00 95.38 98 LEU A O 1
ATOM 811 N N . LYS A 1 99 ? -6.608 5.521 1.795 1.00 96.12 99 LYS A N 1
ATOM 812 C CA . LYS A 1 99 ? -6.469 5.007 0.428 1.00 96.12 99 LYS A CA 1
ATOM 813 C C . LYS A 1 99 ? -5.017 4.988 -0.020 1.00 96.12 99 LYS A C 1
ATOM 815 O O . LYS A 1 99 ? -4.565 3.985 -0.556 1.00 96.12 99 LYS A O 1
ATOM 820 N N . ALA A 1 100 ? -4.292 6.074 0.244 1.00 97.25 100 ALA A N 1
ATOM 821 C CA . ALA A 1 100 ? -2.894 6.198 -0.126 1.00 97.25 100 ALA A CA 1
ATOM 822 C C . ALA A 1 100 ? -2.055 5.077 0.489 1.00 97.25 100 ALA A C 1
ATOM 824 O O . ALA A 1 100 ? -1.279 4.466 -0.225 1.00 97.25 100 ALA A O 1
ATOM 825 N N . VAL A 1 101 ? -2.233 4.779 1.780 1.00 96.00 101 VAL A N 1
ATOM 826 C CA . VAL A 1 101 ? -1.491 3.699 2.452 1.00 96.00 101 VAL A CA 1
ATOM 827 C C . VAL A 1 101 ? -1.899 2.319 1.948 1.00 96.00 101 VAL A C 1
ATOM 829 O O . VAL A 1 101 ? -1.022 1.499 1.705 1.00 96.00 101 VAL A O 1
ATOM 832 N N . TYR A 1 102 ? -3.196 2.064 1.772 1.00 95.44 102 TYR A N 1
ATOM 833 C CA . TYR A 1 102 ? -3.680 0.767 1.301 1.00 95.44 102 TYR A CA 1
ATOM 834 C C . TYR A 1 102 ? -3.195 0.453 -0.118 1.00 95.44 102 TYR A C 1
ATOM 836 O O . TYR A 1 102 ? -2.535 -0.557 -0.338 1.00 95.44 102 TYR A O 1
ATOM 844 N N . PHE A 1 103 ? -3.463 1.343 -1.078 1.00 95.62 103 PHE A N 1
ATOM 845 C CA . PHE A 1 103 ? -3.166 1.066 -2.483 1.00 95.62 103 PHE A CA 1
ATOM 846 C C . PHE A 1 103 ? -1.667 1.030 -2.778 1.00 95.62 103 PHE A C 1
ATOM 848 O O . PHE A 1 103 ? -1.254 0.258 -3.638 1.00 95.62 103 PHE A O 1
ATOM 855 N N . THR A 1 104 ? -0.839 1.819 -2.080 1.00 96.00 104 THR A N 1
ATOM 856 C CA . THR A 1 104 ? 0.617 1.702 -2.246 1.00 96.00 104 THR A CA 1
ATOM 857 C C . THR A 1 104 ? 1.166 0.441 -1.589 1.00 96.00 104 THR A C 1
ATOM 859 O O . THR A 1 104 ? 2.061 -0.173 -2.157 1.00 96.00 104 THR A O 1
ATOM 862 N N . TYR A 1 105 ? 0.619 0.005 -0.447 1.00 93.00 105 TYR A N 1
ATOM 863 C CA . TYR A 1 105 ? 1.013 -1.260 0.181 1.00 93.00 105 TYR A CA 1
ATOM 864 C C . TYR A 1 105 ? 0.688 -2.464 -0.715 1.00 93.00 105 TYR A C 1
ATOM 866 O O . TYR A 1 105 ? 1.569 -3.283 -0.966 1.00 93.00 105 TYR A O 1
ATOM 874 N N . GLU A 1 106 ? -0.529 -2.530 -1.262 1.00 90.62 106 GLU A N 1
ATOM 875 C CA . GLU A 1 106 ? -0.939 -3.595 -2.190 1.00 90.62 106 GLU A CA 1
ATOM 876 C C . GLU A 1 106 ? -0.096 -3.586 -3.474 1.00 90.62 106 GLU A C 1
ATOM 878 O O . GLU A 1 106 ? 0.427 -4.622 -3.884 1.00 90.62 106 GLU A O 1
ATOM 883 N N . PHE A 1 107 ? 0.110 -2.411 -4.080 1.00 92.75 107 PHE A N 1
ATOM 884 C CA . PHE A 1 107 ? 0.930 -2.280 -5.286 1.00 92.75 107 PHE A CA 1
ATOM 885 C C . PHE A 1 107 ? 2.378 -2.744 -5.059 1.00 92.75 107 PHE A C 1
ATOM 887 O O . PHE A 1 107 ? 2.921 -3.508 -5.853 1.00 92.75 107 PHE A O 1
ATOM 894 N N . GLU A 1 108 ? 3.005 -2.334 -3.955 1.00 91.56 108 GLU A N 1
ATOM 895 C CA . GLU A 1 108 ? 4.366 -2.762 -3.605 1.00 91.56 108 GLU A CA 1
ATOM 896 C C . GLU A 1 108 ? 4.450 -4.263 -3.310 1.00 91.56 108 GLU A C 1
ATOM 898 O O . GLU A 1 108 ? 5.439 -4.902 -3.678 1.00 91.56 108 GLU A O 1
AT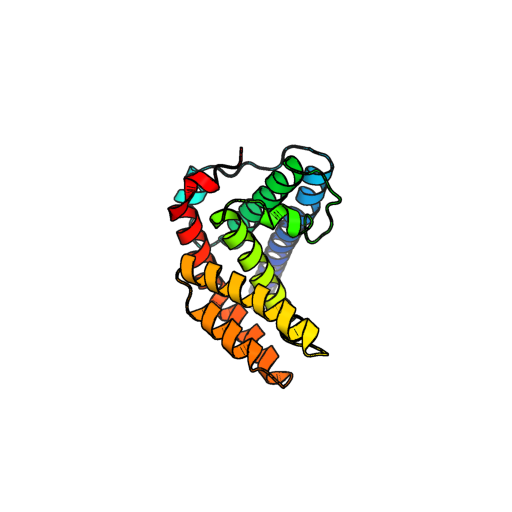OM 903 N N . GLY A 1 109 ? 3.409 -4.829 -2.693 1.00 87.00 109 GLY A N 1
ATOM 904 C CA . GLY A 1 109 ? 3.284 -6.264 -2.456 1.00 87.00 109 GLY A CA 1
ATOM 905 C C . GLY A 1 109 ? 3.243 -7.059 -3.761 1.00 87.00 109 GLY A C 1
ATOM 906 O O . GLY A 1 109 ? 4.013 -8.005 -3.921 1.00 87.00 109 GLY A O 1
ATOM 907 N N . LEU A 1 110 ? 2.417 -6.638 -4.724 1.00 86.62 110 LEU A N 1
ATOM 908 C CA . LEU A 1 110 ? 2.322 -7.273 -6.044 1.00 86.62 110 LEU A CA 1
ATOM 909 C C . LEU A 1 110 ? 3.666 -7.264 -6.777 1.00 86.62 110 LEU A C 1
ATOM 911 O O . LEU A 1 110 ? 4.121 -8.299 -7.265 1.00 86.62 110 LEU A O 1
ATOM 915 N N . LEU A 1 111 ? 4.347 -6.117 -6.803 1.00 86.62 111 LEU A N 1
ATOM 916 C CA . LEU A 1 111 ? 5.657 -6.022 -7.446 1.00 86.62 111 LEU A CA 1
ATOM 917 C C . LEU A 1 111 ? 6.709 -6.899 -6.754 1.00 86.62 111 LEU A C 1
ATOM 919 O O . LEU A 1 111 ? 7.523 -7.524 -7.430 1.00 86.62 111 LEU A O 1
ATOM 923 N N . SER A 1 112 ? 6.676 -6.982 -5.421 1.00 82.56 112 SER A N 1
ATOM 924 C CA . SER A 1 112 ? 7.604 -7.814 -4.638 1.00 82.56 112 SER A CA 1
ATOM 925 C C . SER A 1 112 ? 7.403 -9.317 -4.860 1.00 82.56 112 SER A C 1
ATOM 927 O O . SER A 1 112 ? 8.345 -10.090 -4.701 1.00 82.56 112 SER A O 1
ATOM 929 N N . LEU A 1 113 ? 6.206 -9.748 -5.274 1.00 81.06 113 LEU A N 1
ATOM 930 C CA . LEU A 1 113 ? 5.930 -11.137 -5.664 1.00 81.06 113 LEU A CA 1
ATOM 931 C C . LEU A 1 113 ? 6.447 -11.491 -7.068 1.00 81.06 113 LEU A C 1
ATOM 933 O O . LEU A 1 113 ? 6.338 -12.642 -7.488 1.00 81.06 113 LEU A O 1
ATOM 937 N N . GLY A 1 114 ? 7.024 -10.522 -7.785 1.00 78.25 114 GLY A N 1
ATOM 938 C CA . GLY A 1 114 ? 7.490 -10.693 -9.158 1.00 78.25 114 GLY A CA 1
ATOM 939 C C . GLY A 1 114 ? 6.400 -10.490 -10.209 1.00 78.25 114 GLY A C 1
ATOM 940 O O . GLY A 1 114 ? 6.675 -10.666 -11.389 1.00 78.25 114 GLY A O 1
ATOM 941 N N . ASP A 1 115 ? 5.203 -10.049 -9.813 1.00 84.81 115 ASP A N 1
ATOM 942 C CA . ASP A 1 115 ? 4.052 -9.849 -10.704 1.00 84.81 115 ASP A CA 1
ATOM 943 C C . ASP A 1 115 ? 4.093 -8.489 -11.436 1.00 84.81 115 ASP A C 1
ATOM 945 O O . ASP A 1 115 ? 3.069 -7.940 -11.847 1.00 84.81 115 ASP A O 1
ATOM 949 N N . ALA A 1 116 ? 5.289 -7.921 -11.623 1.00 85.94 116 ALA A N 1
ATOM 950 C CA . ALA A 1 116 ? 5.478 -6.665 -12.346 1.00 85.94 116 ALA A CA 1
ATOM 951 C C . ALA A 1 116 ? 5.033 -6.768 -13.814 1.00 85.94 116 ALA A C 1
ATOM 953 O O . ALA A 1 116 ? 4.523 -5.802 -14.377 1.00 85.94 116 ALA A O 1
ATOM 954 N N . ASP A 1 117 ? 5.192 -7.932 -14.442 1.00 84.94 117 ASP A N 1
ATOM 955 C CA . ASP A 1 117 ? 4.674 -8.174 -15.785 1.00 84.94 117 ASP A CA 1
ATOM 956 C C . ASP A 1 117 ? 3.144 -8.074 -15.805 1.00 84.94 117 ASP A C 1
ATOM 958 O O . ASP A 1 117 ? 2.609 -7.316 -16.602 1.00 84.94 117 ASP A O 1
ATOM 962 N N . LYS A 1 118 ? 2.436 -8.732 -14.883 1.00 85.69 118 LYS A N 1
ATOM 963 C CA . LYS A 1 118 ? 0.968 -8.684 -14.782 1.00 85.69 118 LYS A CA 1
ATOM 964 C C . LYS A 1 118 ? 0.445 -7.289 -14.465 1.00 85.69 118 LYS A C 1
ATOM 966 O O . LYS A 1 118 ? -0.634 -6.924 -14.920 1.00 85.69 118 LYS A O 1
ATOM 971 N N . GLU A 1 119 ? 1.195 -6.517 -13.685 1.00 88.88 119 GLU A N 1
ATOM 972 C CA . GLU A 1 119 ? 0.758 -5.187 -13.274 1.00 88.88 119 GLU A CA 1
ATOM 973 C C . GLU A 1 119 ? 0.878 -4.153 -14.401 1.00 88.88 119 GLU A C 1
ATOM 975 O O . GLU A 1 119 ? 0.065 -3.234 -14.489 1.00 88.88 119 GLU A O 1
ATOM 980 N N . PHE A 1 120 ? 1.873 -4.302 -15.281 1.00 88.75 120 PHE A N 1
ATOM 981 C CA . PHE A 1 120 ? 2.173 -3.339 -16.346 1.00 88.75 120 PHE A CA 1
ATOM 982 C C . PHE A 1 120 ? 1.862 -3.834 -17.769 1.00 88.75 120 PHE A C 1
ATOM 984 O O . PHE A 1 120 ? 1.904 -3.031 -18.708 1.00 88.75 120 PHE A O 1
ATOM 991 N N . TYR A 1 121 ? 1.576 -5.122 -17.958 1.00 83.00 121 TYR A N 1
ATOM 992 C CA . TYR A 1 121 ? 1.191 -5.704 -19.242 1.00 83.00 121 TYR A CA 1
ATOM 993 C C . TYR A 1 121 ? -0.302 -5.514 -19.510 1.00 83.00 121 TYR A C 1
ATOM 995 O O . TYR A 1 121 ? -1.132 -5.744 -18.640 1.00 83.00 121 TYR A O 1
ATOM 1003 N N . TYR A 1 122 ? -0.630 -5.143 -20.750 1.00 81.00 122 TYR A N 1
ATOM 1004 C CA . TYR A 1 122 ? -2.005 -4.980 -21.223 1.00 81.00 122 TYR A CA 1
ATOM 1005 C C . TYR A 1 122 ? -2.150 -5.622 -22.593 1.00 81.00 122 TYR A C 1
ATOM 1007 O O . TYR A 1 122 ? -1.300 -5.426 -23.470 1.00 81.00 122 TYR A O 1
ATOM 1015 N N . GLU A 1 123 ? -3.252 -6.330 -22.808 1.00 78.88 123 GLU A N 1
ATOM 1016 C CA . GLU A 1 123 ? -3.536 -6.991 -24.081 1.00 78.88 123 GLU A CA 1
ATOM 1017 C C . GLU A 1 123 ? -4.095 -6.007 -25.118 1.00 78.88 123 GLU A C 1
ATOM 1019 O O . GLU A 1 123 ? -3.963 -6.217 -26.328 1.00 78.88 123 GLU A O 1
ATOM 1024 N N . ASN A 1 124 ? -4.725 -4.913 -24.669 1.00 83.88 124 ASN A N 1
ATOM 1025 C CA . ASN A 1 124 ? -5.376 -3.948 -25.552 1.00 83.88 124 ASN A CA 1
ATOM 1026 C C . ASN A 1 124 ? -5.353 -2.493 -25.028 1.00 83.88 124 ASN A C 1
ATOM 1028 O O . ASN A 1 124 ? -4.999 -2.199 -23.889 1.00 83.88 124 ASN A O 1
ATOM 1032 N N . ASN A 1 125 ? -5.736 -1.550 -25.898 1.00 82.75 125 ASN A N 1
ATOM 1033 C CA . ASN A 1 125 ? -5.702 -0.113 -25.594 1.00 82.75 125 ASN A CA 1
ATOM 1034 C C . ASN A 1 125 ? -6.773 0.346 -24.589 1.00 82.75 125 ASN A C 1
ATOM 1036 O O . ASN A 1 125 ? -6.580 1.380 -23.954 1.00 82.75 125 ASN A O 1
ATOM 1040 N N . LEU A 1 126 ? -7.900 -0.367 -24.477 1.00 83.12 126 LEU A N 1
ATOM 1041 C CA . LEU A 1 126 ? -8.962 -0.017 -23.530 1.00 83.12 126 LEU A CA 1
ATOM 1042 C C . LEU A 1 126 ? -8.493 -0.306 -22.101 1.00 83.12 126 LEU A C 1
ATOM 1044 O O . LEU A 1 126 ? -8.499 0.592 -21.266 1.00 83.12 126 LEU A O 1
ATOM 1048 N N . GLU A 1 127 ? -7.980 -1.515 -21.880 1.00 83.38 127 GLU A N 1
ATOM 1049 C CA . GLU A 1 127 ? -7.369 -1.948 -20.622 1.00 83.38 127 GLU A CA 1
ATOM 1050 C C . GLU A 1 127 ? -6.235 -1.005 -20.202 1.00 83.38 127 GLU A C 1
ATOM 1052 O O . GLU A 1 127 ? -6.192 -0.523 -19.071 1.00 83.38 127 GLU A O 1
ATOM 1057 N N . LYS A 1 128 ? -5.375 -0.633 -21.159 1.00 84.38 128 LYS A N 1
ATOM 1058 C CA . LYS A 1 128 ? -4.318 0.353 -20.931 1.00 84.38 128 LYS A CA 1
ATOM 1059 C C . LYS A 1 128 ? -4.863 1.695 -20.428 1.00 84.38 128 LYS A C 1
ATOM 1061 O O . LYS A 1 128 ? -4.280 2.280 -19.521 1.00 84.38 128 LYS A O 1
ATOM 1066 N N . SER A 1 129 ? -5.961 2.191 -21.003 1.00 83.56 129 SER A N 1
ATOM 1067 C CA . SER A 1 129 ? -6.564 3.466 -20.592 1.00 83.56 129 SER A CA 1
ATOM 1068 C C . SER A 1 129 ? -7.199 3.393 -19.201 1.00 83.56 129 SER A C 1
ATOM 1070 O O . SER A 1 129 ? -7.156 4.377 -18.464 1.00 83.56 129 SER A O 1
ATOM 1072 N N . GLU A 1 130 ? -7.797 2.260 -18.833 1.00 82.12 130 GLU A N 1
ATOM 1073 C CA . GLU A 1 130 ? -8.371 2.053 -17.498 1.00 82.12 130 GLU A CA 1
ATOM 1074 C C . GLU A 1 130 ? -7.269 1.986 -16.433 1.00 82.12 130 GLU A C 1
ATOM 1076 O O . GLU A 1 130 ? -7.352 2.654 -15.398 1.00 82.12 130 GLU A O 1
ATOM 1081 N N . LYS A 1 131 ? -6.180 1.274 -16.734 1.00 87.62 131 LYS A N 1
ATOM 1082 C CA . LYS A 1 131 ? -4.994 1.181 -15.875 1.00 87.62 131 LYS A CA 1
ATOM 1083 C C . LYS A 1 131 ? -4.205 2.484 -15.775 1.00 87.62 131 LYS A C 1
ATOM 1085 O O . LYS A 1 131 ? -3.582 2.752 -14.750 1.00 87.62 131 LYS A O 1
ATOM 1090 N N . GLU A 1 132 ? -4.282 3.356 -16.774 1.00 89.31 132 GLU A N 1
ATOM 1091 C CA . GLU A 1 132 ? -3.659 4.679 -16.699 1.00 89.31 132 GLU A CA 1
ATOM 1092 C C . GLU A 1 132 ? -4.278 5.544 -15.590 1.00 89.31 132 GLU A C 1
ATOM 1094 O O . GLU A 1 132 ? -3.550 6.225 -14.868 1.00 89.31 132 GLU A O 1
ATOM 1099 N N . ASN A 1 133 ? -5.594 5.445 -15.367 1.00 89.31 133 ASN A N 1
ATOM 1100 C CA . ASN A 1 133 ? -6.241 6.108 -14.231 1.00 89.31 133 ASN A CA 1
ATOM 1101 C C . ASN A 1 133 ? -5.754 5.546 -12.891 1.00 89.31 133 ASN A C 1
ATOM 1103 O O . ASN A 1 133 ? -5.442 6.324 -11.990 1.00 89.31 133 ASN A O 1
ATOM 1107 N N . TYR A 1 134 ? -5.631 4.220 -12.784 1.00 91.12 134 TYR A N 1
ATOM 1108 C CA . TYR A 1 134 ? -5.083 3.555 -11.600 1.00 91.12 134 TYR A CA 1
ATOM 1109 C C . TYR A 1 134 ? -3.656 4.032 -11.286 1.00 91.12 134 TYR A C 1
ATOM 1111 O O . TYR A 1 134 ? -3.374 4.451 -10.163 1.00 91.12 134 TYR A O 1
ATOM 1119 N N . PHE A 1 135 ? -2.767 4.086 -12.282 1.00 94.81 135 PHE A N 1
ATOM 1120 C CA . PHE A 1 135 ? -1.413 4.597 -12.062 1.00 94.81 135 PHE A CA 1
ATOM 1121 C C . PHE A 1 135 ? -1.365 6.084 -11.739 1.00 94.81 135 PHE A C 1
ATOM 1123 O O . PHE A 1 135 ? -0.521 6.499 -10.952 1.00 94.81 135 PHE A O 1
ATOM 1130 N N . ASN A 1 136 ? -2.234 6.901 -12.333 1.00 95.44 136 ASN A N 1
ATOM 1131 C CA . ASN A 1 136 ? -2.308 8.320 -11.986 1.00 95.44 136 ASN A CA 1
ATOM 1132 C C . ASN A 1 136 ? -2.728 8.503 -10.520 1.00 95.44 136 ASN A C 1
ATOM 1134 O O . ASN A 1 136 ? -2.193 9.371 -9.827 1.00 95.44 136 ASN A O 1
ATOM 1138 N N . GLU A 1 137 ? -3.631 7.652 -10.030 1.00 94.69 137 GLU A N 1
ATOM 1139 C CA . GLU A 1 137 ? -4.025 7.614 -8.624 1.00 94.69 137 GLU A CA 1
ATOM 1140 C C . GLU A 1 137 ? -2.844 7.199 -7.728 1.00 94.69 137 GLU A C 1
ATOM 1142 O O . GLU A 1 137 ? -2.494 7.940 -6.806 1.00 94.69 137 GLU A O 1
ATOM 1147 N N . LEU A 1 138 ? -2.142 6.107 -8.058 1.00 96.69 138 LEU A N 1
ATOM 1148 C CA . LEU A 1 138 ? -0.926 5.678 -7.351 1.00 96.69 138 LEU A CA 1
ATOM 1149 C C . LEU A 1 138 ? 0.163 6.756 -7.325 1.00 96.69 138 LEU A C 1
ATOM 1151 O O . LEU A 1 138 ? 0.754 7.015 -6.278 1.00 96.69 138 LEU A O 1
ATOM 1155 N N . ILE A 1 139 ? 0.416 7.430 -8.449 1.00 97.88 139 ILE A N 1
ATOM 1156 C CA . ILE A 1 139 ? 1.383 8.533 -8.521 1.00 97.88 139 ILE A CA 1
ATOM 1157 C C . ILE A 1 139 ? 0.971 9.658 -7.569 1.00 97.88 139 ILE A C 1
ATOM 1159 O O . ILE A 1 139 ? 1.824 10.203 -6.870 1.00 97.88 139 ILE A O 1
ATOM 1163 N N . SER A 1 140 ? -0.322 9.988 -7.486 1.00 98.06 140 SER A N 1
ATOM 1164 C CA . SER A 1 140 ? -0.811 10.997 -6.539 1.00 98.06 140 SER A CA 1
ATOM 1165 C C . SER A 1 140 ? -0.564 10.596 -5.077 1.00 98.06 140 SER A C 1
ATOM 1167 O O . SER A 1 140 ? -0.176 11.440 -4.264 1.00 98.06 140 SER A O 1
ATOM 1169 N N . TYR A 1 141 ? -0.695 9.305 -4.755 1.00 98.19 141 TYR A N 1
ATOM 1170 C CA . TYR A 1 141 ? -0.386 8.763 -3.434 1.00 98.19 141 TYR A CA 1
ATOM 1171 C C . TYR A 1 141 ? 1.110 8.847 -3.125 1.00 98.19 141 TYR A C 1
ATOM 1173 O O . TYR A 1 141 ? 1.492 9.388 -2.086 1.00 98.19 141 TYR A O 1
ATOM 1181 N N . TYR A 1 142 ? 1.972 8.428 -4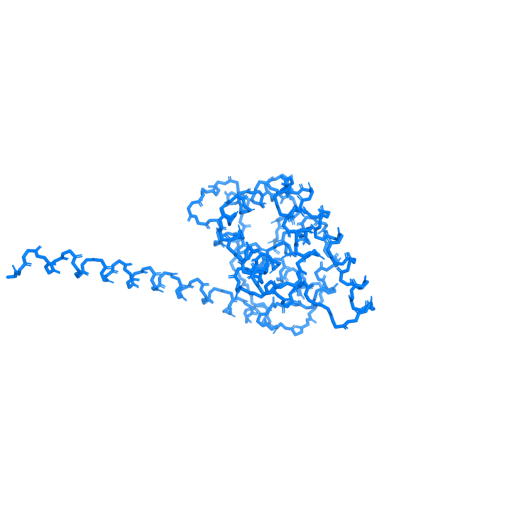.052 1.00 98.06 142 TYR A N 1
ATOM 1182 C CA . TYR A 1 142 ? 3.422 8.524 -3.874 1.00 98.06 142 TYR A CA 1
ATOM 1183 C C . TYR A 1 142 ? 3.937 9.966 -3.818 1.00 98.06 142 TYR A C 1
ATOM 1185 O O . TYR A 1 142 ? 4.867 10.253 -3.060 1.00 98.06 142 TYR A O 1
ATOM 1193 N N . LEU A 1 143 ? 3.308 10.901 -4.539 1.00 97.69 143 LEU A N 1
ATOM 1194 C CA . LEU A 1 143 ? 3.586 12.334 -4.407 1.00 97.69 143 LEU A CA 1
ATOM 1195 C C . LEU A 1 143 ? 3.269 12.831 -2.994 1.00 97.69 143 LEU A C 1
ATOM 1197 O O . LEU A 1 143 ? 4.092 13.521 -2.391 1.00 97.69 143 LEU A O 1
ATOM 1201 N N . ALA A 1 144 ? 2.117 12.446 -2.437 1.00 97.25 144 ALA A N 1
ATOM 1202 C CA . ALA A 1 144 ? 1.737 12.808 -1.072 1.00 97.25 144 ALA A CA 1
ATOM 1203 C C . ALA A 1 144 ? 2.687 12.202 -0.020 1.00 97.25 144 ALA A C 1
ATOM 1205 O O . ALA A 1 144 ? 3.005 12.851 0.980 1.00 97.25 144 ALA A O 1
ATOM 1206 N N . MET A 1 145 ? 3.198 10.993 -0.271 1.00 96.94 145 MET A N 1
ATOM 1207 C CA . MET A 1 145 ? 4.207 10.340 0.571 1.00 96.94 145 MET A CA 1
ATOM 1208 C C . MET A 1 145 ? 5.619 10.912 0.394 1.00 96.94 145 MET A C 1
ATOM 1210 O O . MET A 1 145 ? 6.468 10.653 1.242 1.00 96.94 145 MET A O 1
ATOM 1214 N N . GLN A 1 146 ? 5.850 11.744 -0.629 1.00 96.81 146 GLN A N 1
ATOM 1215 C CA . GLN A 1 146 ? 7.166 12.259 -1.030 1.00 96.81 146 GLN A CA 1
ATOM 1216 C C . GLN A 1 146 ? 8.140 11.147 -1.450 1.00 96.81 146 GLN A C 1
ATOM 1218 O O . GLN A 1 146 ? 9.327 11.211 -1.145 1.00 96.81 146 GLN A O 1
ATOM 1223 N N . ASN A 1 147 ? 7.641 10.147 -2.183 1.00 96.19 147 ASN A N 1
ATOM 1224 C CA . ASN A 1 147 ? 8.427 9.018 -2.678 1.00 96.19 147 ASN A CA 1
ATOM 1225 C C . ASN A 1 147 ? 8.625 9.097 -4.211 1.00 96.19 147 ASN A C 1
ATOM 1227 O O . ASN A 1 147 ? 7.910 8.442 -4.975 1.00 96.19 147 ASN A O 1
ATOM 1231 N N . PRO A 1 148 ? 9.585 9.906 -4.706 1.00 95.75 148 PRO A N 1
ATOM 1232 C CA . PRO A 1 148 ? 9.817 10.071 -6.142 1.00 95.75 148 PRO A CA 1
ATOM 1233 C C . PRO A 1 148 ? 10.379 8.815 -6.818 1.00 95.75 148 PRO A C 1
ATOM 1235 O O . PRO A 1 148 ? 10.245 8.668 -8.033 1.00 95.75 148 PRO A O 1
ATOM 1238 N N . LYS A 1 149 ? 11.002 7.904 -6.060 1.00 96.00 149 LYS A N 1
ATOM 1239 C CA . LYS A 1 149 ? 11.572 6.668 -6.608 1.00 96.00 149 LYS A CA 1
ATOM 1240 C C . LYS A 1 149 ? 10.478 5.717 -7.075 1.00 96.00 149 LYS A C 1
ATOM 1242 O O . LYS A 1 149 ? 10.577 5.203 -8.185 1.00 96.00 149 LYS A O 1
ATOM 1247 N N . MET A 1 150 ? 9.405 5.576 -6.298 1.00 96.12 150 MET A N 1
ATOM 1248 C CA . MET A 1 150 ? 8.244 4.782 -6.709 1.00 96.12 150 MET A CA 1
ATOM 1249 C C . MET A 1 150 ? 7.509 5.380 -7.909 1.00 96.12 150 MET A C 1
ATOM 1251 O O . MET A 1 150 ? 7.090 4.644 -8.798 1.00 96.12 150 MET A O 1
ATOM 1255 N N . ILE A 1 151 ? 7.439 6.711 -8.012 1.00 96.56 151 ILE A N 1
ATOM 1256 C CA . ILE A 1 151 ? 6.902 7.380 -9.210 1.00 96.56 151 ILE A CA 1
ATOM 1257 C C . ILE A 1 151 ? 7.749 7.034 -10.440 1.00 96.56 151 ILE A C 1
ATOM 1259 O O . ILE A 1 151 ? 7.209 6.655 -11.476 1.00 96.56 151 ILE A O 1
ATOM 1263 N N . SER A 1 152 ? 9.079 7.120 -10.326 1.00 95.50 152 SER A N 1
ATOM 1264 C CA . SER A 1 152 ? 9.982 6.735 -11.417 1.00 95.50 152 SER A CA 1
ATOM 1265 C C . SER A 1 152 ? 9.824 5.264 -11.798 1.00 95.50 152 SER A C 1
ATOM 1267 O O . SER A 1 152 ? 9.851 4.941 -12.980 1.00 95.50 152 SER A O 1
ATOM 1269 N N . LEU A 1 153 ? 9.636 4.383 -10.814 1.00 95.12 153 LEU A N 1
ATOM 1270 C CA . LEU A 1 153 ? 9.454 2.952 -11.033 1.00 95.12 153 LEU A CA 1
ATOM 1271 C C . LEU A 1 153 ? 8.147 2.651 -11.786 1.00 95.12 153 LEU A C 1
ATOM 1273 O O . LEU A 1 153 ? 8.163 1.851 -12.719 1.00 95.12 153 LEU A O 1
ATOM 1277 N N . ILE A 1 154 ? 7.050 3.351 -11.472 1.00 95.31 154 ILE A N 1
ATOM 1278 C CA . ILE A 1 154 ? 5.797 3.277 -12.244 1.00 95.31 154 ILE A CA 1
ATOM 1279 C C . ILE A 1 154 ? 6.022 3.726 -13.693 1.00 95.31 154 ILE A C 1
ATOM 1281 O O . ILE A 1 154 ? 5.574 3.069 -14.633 1.00 95.31 154 ILE A O 1
ATOM 1285 N N . GLU A 1 155 ? 6.728 4.838 -13.895 1.00 94.38 155 GLU A N 1
ATOM 1286 C CA . GLU A 1 155 ? 7.011 5.365 -15.233 1.00 94.38 155 GLU A CA 1
ATOM 1287 C C . GLU A 1 155 ? 7.943 4.463 -16.055 1.00 94.38 155 GLU A C 1
ATOM 1289 O O . GLU A 1 155 ? 7.819 4.403 -17.282 1.00 94.38 155 GLU A O 1
ATOM 1294 N N . ASP A 1 156 ? 8.858 3.751 -15.400 1.00 93.25 156 ASP A N 1
ATOM 1295 C CA . ASP A 1 156 ? 9.689 2.725 -16.027 1.00 93.25 156 ASP A CA 1
ATOM 1296 C C . ASP A 1 156 ? 8.856 1.484 -16.384 1.00 93.25 156 ASP A C 1
ATOM 1298 O O . ASP A 1 156 ? 8.965 0.986 -17.507 1.00 93.25 156 ASP A O 1
ATOM 1302 N N . GLY A 1 157 ? 7.954 1.048 -15.497 1.00 92.25 157 GLY A N 1
ATOM 1303 C CA . GLY A 1 157 ? 7.014 -0.050 -15.746 1.00 92.25 157 GLY A CA 1
ATOM 1304 C C . GLY A 1 157 ? 6.091 0.196 -16.931 1.00 92.25 157 GLY A C 1
ATOM 1305 O O . GLY A 1 157 ? 6.005 -0.639 -17.828 1.00 92.25 157 GLY A O 1
ATOM 1306 N N . LYS A 1 158 ? 5.518 1.399 -17.048 1.00 91.50 158 LYS A N 1
ATOM 1307 C CA . LYS A 1 158 ? 4.711 1.803 -18.218 1.00 91.50 158 LYS A CA 1
ATOM 1308 C C . LYS A 1 158 ? 5.474 1.732 -19.551 1.00 91.50 158 LYS A C 1
ATOM 1310 O O . LYS A 1 158 ? 4.853 1.691 -20.616 1.00 91.50 158 LYS A O 1
ATOM 1315 N N . LYS A 1 159 ? 6.811 1.780 -19.521 1.00 90.88 159 LYS A N 1
ATOM 1316 C CA . LYS A 1 159 ? 7.688 1.739 -20.708 1.00 90.88 159 LYS A CA 1
ATOM 1317 C C . LYS A 1 159 ? 8.308 0.363 -20.946 1.00 90.88 159 LYS A C 1
ATOM 1319 O O . LYS A 1 159 ? 8.906 0.171 -22.011 1.00 90.88 159 LYS A O 1
ATOM 1324 N N . ALA A 1 160 ? 8.198 -0.558 -19.992 1.00 89.94 160 ALA A N 1
ATOM 1325 C CA . ALA A 1 160 ? 8.738 -1.903 -20.093 1.00 89.94 160 ALA A CA 1
ATOM 1326 C C . ALA A 1 160 ? 8.060 -2.673 -21.237 1.00 89.94 160 ALA A C 1
ATOM 1328 O O . ALA A 1 160 ? 6.870 -2.521 -21.508 1.00 89.94 160 ALA A O 1
ATOM 1329 N N . LYS A 1 161 ? 8.850 -3.459 -21.977 1.00 85.56 161 LYS A N 1
ATOM 1330 C CA . LYS A 1 161 ? 8.364 -4.226 -23.144 1.00 85.56 161 LYS A CA 1
ATOM 1331 C C . LYS A 1 161 ? 8.862 -5.663 -23.183 1.00 85.56 161 LYS A C 1
ATOM 1333 O O . LYS A 1 161 ? 8.441 -6.428 -24.046 1.00 85.56 161 LYS A O 1
ATOM 1338 N N . ARG A 1 162 ? 9.831 -6.007 -22.340 1.00 86.00 162 ARG A N 1
ATOM 1339 C CA . ARG A 1 162 ? 10.505 -7.305 -22.328 1.00 86.00 162 ARG A CA 1
ATOM 1340 C C . ARG A 1 162 ? 10.532 -7.810 -20.899 1.00 86.00 162 ARG A C 1
ATOM 1342 O O . ARG A 1 162 ? 10.669 -7.006 -19.988 1.00 86.00 162 ARG A O 1
ATOM 1349 N N . GLU A 1 163 ? 10.520 -9.125 -20.744 1.00 83.94 163 GLU A N 1
ATOM 1350 C CA . GLU A 1 163 ? 10.625 -9.829 -19.459 1.00 83.94 163 GLU A CA 1
ATOM 1351 C C . GLU A 1 163 ? 11.728 -9.251 -18.557 1.00 83.94 163 GLU A C 1
ATOM 1353 O O . GLU A 1 163 ? 11.446 -8.749 -17.479 1.00 83.94 163 GLU A O 1
ATOM 1358 N N . LYS A 1 164 ? 12.951 -9.108 -19.081 1.00 87.12 164 LYS A N 1
ATOM 1359 C CA . LYS A 1 164 ? 14.078 -8.502 -18.346 1.00 87.12 164 LYS A CA 1
ATOM 1360 C C . LYS A 1 164 ? 13.865 -7.062 -17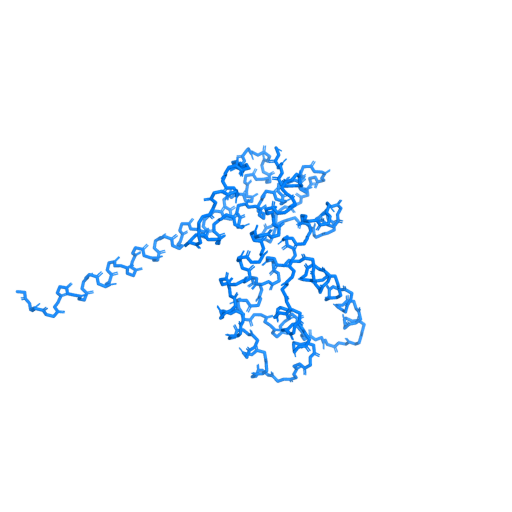.857 1.00 87.12 164 LYS A C 1
ATOM 1362 O O . LYS A 1 164 ? 14.607 -6.589 -17.001 1.00 87.12 164 LYS A O 1
ATOM 1367 N N . ASP A 1 165 ? 12.963 -6.313 -18.495 1.00 88.81 165 ASP A N 1
ATOM 1368 C CA . ASP A 1 165 ? 12.637 -4.954 -18.067 1.00 88.81 165 ASP A CA 1
ATOM 1369 C C . ASP A 1 165 ? 11.720 -5.024 -16.823 1.00 88.81 165 ASP A C 1
ATOM 1371 O O . ASP A 1 165 ? 11.882 -4.202 -15.924 1.00 88.81 165 ASP A O 1
ATOM 1375 N N . PHE A 1 166 ?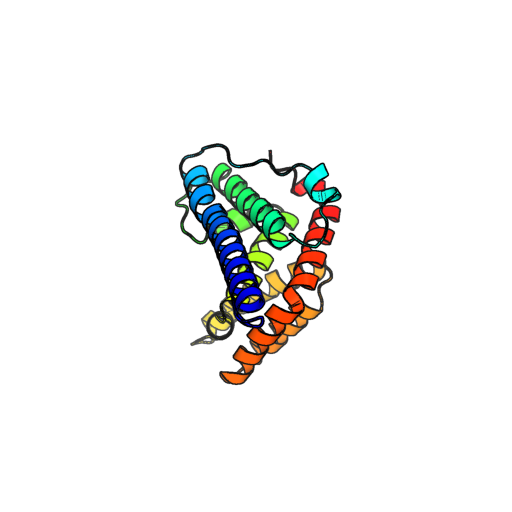 10.846 -6.039 -16.730 1.00 87.56 166 PHE A N 1
ATOM 1376 C CA . PHE A 1 166 ? 10.021 -6.341 -15.553 1.00 87.56 166 PHE A CA 1
ATOM 1377 C C . PHE A 1 166 ? 10.835 -6.966 -14.412 1.00 87.56 166 PHE A C 1
ATOM 1379 O O . PHE A 1 166 ? 10.705 -6.511 -13.280 1.00 87.56 166 PHE A O 1
ATOM 1386 N N . ASP A 1 167 ? 11.768 -7.882 -14.701 1.00 86.19 167 ASP A N 1
ATOM 1387 C CA . ASP A 1 167 ? 12.694 -8.424 -13.687 1.00 86.19 167 ASP A CA 1
ATOM 1388 C C . ASP A 1 167 ? 13.460 -7.303 -12.975 1.00 86.19 167 ASP A C 1
ATOM 1390 O O . ASP A 1 167 ? 13.609 -7.286 -11.757 1.00 86.19 167 ASP A O 1
ATOM 1394 N N . LYS A 1 168 ? 13.900 -6.297 -13.740 1.00 88.88 168 LYS A N 1
ATOM 1395 C CA . LYS A 1 168 ? 14.597 -5.131 -13.194 1.00 88.88 168 LYS A CA 1
ATOM 1396 C C . LYS A 1 168 ? 13.704 -4.300 -12.265 1.00 88.88 168 LYS A C 1
ATOM 1398 O O . LYS A 1 168 ? 14.218 -3.660 -11.349 1.00 88.88 168 LYS A O 1
ATOM 1403 N N . ILE A 1 169 ? 12.398 -4.254 -12.516 1.00 88.88 169 ILE A N 1
ATOM 1404 C CA . ILE A 1 169 ? 11.440 -3.563 -11.645 1.00 88.88 169 ILE A CA 1
ATOM 1405 C C . ILE A 1 169 ? 11.311 -4.321 -10.325 1.00 88.88 169 ILE A C 1
ATOM 1407 O O . ILE A 1 169 ? 11.432 -3.693 -9.273 1.00 88.88 169 ILE A O 1
ATOM 1411 N N . SER A 1 170 ? 11.179 -5.646 -10.379 1.00 85.25 170 SER A N 1
ATOM 1412 C CA . SER A 1 170 ? 11.158 -6.520 -9.199 1.00 85.25 170 SER A CA 1
ATOM 1413 C C . SER A 1 170 ? 12.462 -6.412 -8.379 1.00 85.25 170 SER A C 1
ATOM 1415 O O . SER A 1 170 ? 12.441 -6.202 -7.169 1.00 85.25 170 SER A O 1
ATOM 1417 N N . ASP A 1 171 ? 13.624 -6.399 -9.035 1.00 86.44 171 ASP A N 1
ATOM 1418 C CA . ASP A 1 171 ? 14.921 -6.186 -8.372 1.00 86.44 171 ASP A CA 1
ATOM 1419 C C . ASP A 1 171 ? 15.054 -4.797 -7.726 1.00 86.44 171 ASP A C 1
ATOM 1421 O O . ASP A 1 171 ? 15.856 -4.585 -6.809 1.00 86.44 171 ASP A O 1
ATOM 1425 N N . ASN A 1 172 ? 14.376 -3.796 -8.286 1.00 89.44 172 ASN A N 1
ATOM 1426 C CA . ASN A 1 172 ? 14.403 -2.440 -7.760 1.00 89.44 172 ASN A CA 1
ATOM 1427 C C . ASN A 1 172 ? 13.454 -2.292 -6.574 1.00 89.44 172 ASN A C 1
ATOM 1429 O O . ASN A 1 172 ? 13.820 -1.585 -5.638 1.00 89.44 172 ASN A O 1
ATOM 1433 N N . ILE A 1 173 ? 12.282 -2.940 -6.582 1.00 88.75 173 ILE A N 1
ATOM 1434 C CA . ILE A 1 173 ? 11.339 -2.831 -5.465 1.00 88.75 173 ILE A CA 1
ATOM 1435 C C . ILE A 1 173 ? 11.926 -3.428 -4.183 1.00 88.75 173 ILE A C 1
ATOM 1437 O O . ILE A 1 173 ? 11.882 -2.767 -3.149 1.00 88.75 173 ILE A O 1
ATOM 1441 N N . GLU A 1 174 ? 12.605 -4.577 -4.271 1.00 84.94 174 GLU A N 1
ATOM 1442 C CA . GLU A 1 174 ? 13.275 -5.211 -3.124 1.00 84.94 174 GLU A CA 1
ATOM 1443 C C . GLU A 1 174 ? 14.319 -4.271 -2.490 1.00 84.94 174 GLU A C 1
ATOM 1445 O O . GLU A 1 174 ? 14.408 -4.126 -1.274 1.00 84.94 174 GLU A O 1
ATOM 1450 N N . LYS A 1 175 ? 15.080 -3.538 -3.313 1.00 88.44 175 LYS A N 1
ATOM 1451 C CA . LYS A 1 175 ? 16.085 -2.571 -2.829 1.00 88.44 175 LYS A CA 1
ATOM 1452 C C . LYS A 1 175 ? 15.472 -1.318 -2.207 1.00 88.44 175 LYS A C 1
ATOM 1454 O O . LYS A 1 175 ? 16.167 -0.612 -1.477 1.00 88.44 175 LYS A O 1
ATOM 1459 N N . LEU A 1 176 ? 14.225 -1.005 -2.548 1.00 89.31 176 LEU A N 1
ATOM 1460 C CA . LEU A 1 176 ? 13.509 0.175 -2.074 1.00 89.31 176 LEU A CA 1
ATOM 1461 C C . LEU A 1 176 ? 12.610 -0.118 -0.871 1.00 89.31 176 LEU A C 1
ATOM 1463 O O . LEU A 1 176 ? 12.141 0.837 -0.260 1.00 89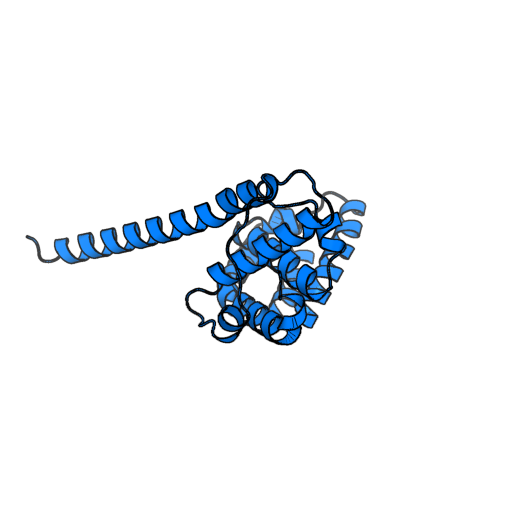.31 176 LEU A O 1
ATOM 1467 N N . GLU A 1 177 ? 12.404 -1.384 -0.497 1.00 86.12 177 GLU A N 1
ATOM 1468 C CA . GLU A 1 177 ? 11.450 -1.807 0.538 1.00 86.12 177 GLU A CA 1
ATOM 1469 C C . GLU A 1 177 ? 11.575 -0.983 1.830 1.00 86.12 177 GLU A C 1
ATOM 1471 O O . GLU A 1 177 ? 10.617 -0.338 2.253 1.00 86.12 177 GLU A O 1
ATOM 1476 N N . SER A 1 178 ? 12.779 -0.896 2.407 1.00 85.12 178 SER A N 1
ATOM 1477 C CA . SER A 1 178 ? 12.998 -0.142 3.651 1.00 85.12 178 SER A CA 1
ATOM 1478 C C . SER A 1 178 ? 12.711 1.361 3.515 1.00 85.12 178 SER A C 1
ATOM 1480 O O . SER A 1 178 ? 12.190 1.979 4.440 1.00 85.12 178 SER A O 1
ATOM 1482 N N . GLU A 1 179 ? 13.032 1.963 2.368 1.00 89.38 179 GLU A N 1
ATOM 1483 C CA . GLU A 1 179 ? 12.796 3.391 2.112 1.00 89.38 179 GLU A CA 1
ATOM 1484 C C . GLU A 1 179 ? 11.315 3.681 1.833 1.00 89.38 179 GLU A C 1
ATOM 1486 O O . GLU A 1 179 ? 10.786 4.716 2.252 1.00 89.38 179 GLU A O 1
ATOM 1491 N N . ASN A 1 180 ? 10.625 2.759 1.162 1.00 91.50 180 ASN A N 1
ATOM 1492 C CA . ASN A 1 180 ? 9.190 2.837 0.922 1.00 91.50 180 ASN A CA 1
ATOM 1493 C C . ASN A 1 180 ? 8.421 2.753 2.238 1.00 91.50 180 ASN A C 1
ATOM 1495 O O . ASN A 1 180 ? 7.524 3.561 2.490 1.00 91.50 180 ASN A O 1
ATOM 1499 N N . ASP A 1 181 ? 8.812 1.819 3.097 1.00 90.00 181 ASP A N 1
ATOM 1500 C CA . ASP A 1 181 ? 8.254 1.654 4.429 1.00 90.00 181 ASP A CA 1
ATOM 1501 C C . ASP A 1 181 ? 8.475 2.883 5.308 1.00 90.00 181 ASP A C 1
ATOM 1503 O O . ASP A 1 181 ? 7.526 3.383 5.918 1.00 90.00 181 ASP A O 1
ATOM 1507 N N . GLU A 1 182 ? 9.690 3.433 5.325 1.00 89.12 182 GLU A N 1
ATOM 1508 C CA . GLU A 1 182 ? 9.980 4.680 6.033 1.00 89.12 182 GLU A CA 1
ATOM 1509 C C . GLU A 1 182 ? 9.112 5.836 5.511 1.00 89.12 182 GLU A C 1
ATOM 1511 O O . GLU A 1 182 ? 8.502 6.573 6.295 1.00 89.12 182 GLU A O 1
ATOM 1516 N N . SER A 1 183 ? 8.995 5.971 4.188 1.00 93.00 183 SER A N 1
ATOM 1517 C CA . SER A 1 183 ? 8.173 7.004 3.547 1.00 93.00 183 SER A CA 1
ATOM 1518 C C . SER A 1 183 ? 6.693 6.878 3.931 1.00 93.00 183 SER A C 1
ATOM 1520 O O . SER A 1 183 ? 6.060 7.877 4.298 1.00 93.00 183 SER A O 1
ATOM 1522 N N . LYS A 1 184 ? 6.147 5.652 3.922 1.00 93.00 184 LYS A N 1
ATOM 1523 C CA . LYS A 1 184 ? 4.777 5.339 4.365 1.00 93.00 184 LYS A CA 1
ATOM 1524 C C . LYS A 1 184 ? 4.577 5.663 5.842 1.00 93.00 184 LYS A C 1
ATOM 1526 O O . LYS A 1 184 ? 3.632 6.370 6.184 1.00 93.00 184 LYS A O 1
ATOM 1531 N N . ILE A 1 185 ? 5.470 5.214 6.725 1.00 91.44 185 ILE A N 1
ATOM 1532 C CA . ILE A 1 185 ? 5.371 5.471 8.171 1.00 91.44 185 ILE A CA 1
ATOM 1533 C C . ILE A 1 185 ? 5.420 6.976 8.453 1.00 91.44 185 ILE A C 1
ATOM 1535 O O . ILE A 1 185 ? 4.600 7.497 9.211 1.00 91.44 185 ILE A O 1
ATOM 1539 N N . ASN A 1 186 ? 6.324 7.711 7.803 1.00 92.31 186 ASN A N 1
ATOM 1540 C CA . ASN A 1 186 ? 6.398 9.166 7.927 1.00 92.31 186 ASN A CA 1
ATOM 1541 C C . ASN A 1 186 ? 5.143 9.859 7.381 1.00 92.31 186 ASN A C 1
ATOM 1543 O O . ASN A 1 186 ? 4.709 10.880 7.916 1.00 92.31 186 ASN A O 1
ATOM 1547 N N . TYR A 1 187 ? 4.529 9.328 6.324 1.00 95.38 187 TYR A N 1
ATOM 1548 C CA . TYR A 1 187 ? 3.237 9.806 5.840 1.00 95.38 187 TYR A CA 1
ATOM 1549 C C . TYR A 1 187 ? 2.107 9.560 6.850 1.00 95.38 187 TYR A C 1
ATOM 1551 O O . TYR A 1 187 ? 1.378 10.497 7.175 1.00 95.38 187 TYR A O 1
ATOM 1559 N N . ILE A 1 188 ? 2.014 8.356 7.418 1.00 93.62 188 ILE A N 1
ATOM 1560 C CA . ILE A 1 188 ? 1.033 8.003 8.455 1.00 93.62 188 ILE A CA 1
ATOM 1561 C C . ILE A 1 188 ? 1.193 8.919 9.676 1.00 93.62 188 ILE A C 1
ATOM 1563 O O . ILE A 1 188 ? 0.214 9.487 10.154 1.00 93.62 188 ILE A O 1
ATOM 1567 N N . ARG A 1 189 ? 2.429 9.145 10.141 1.00 91.50 189 ARG A N 1
ATOM 1568 C CA . ARG A 1 189 ? 2.736 10.040 11.274 1.00 91.50 189 ARG A CA 1
ATOM 1569 C C . ARG A 1 189 ? 2.252 11.475 11.059 1.00 91.50 189 ARG A C 1
ATOM 1571 O O . ARG A 1 189 ? 1.834 12.125 12.013 1.00 91.50 189 ARG A O 1
ATOM 1578 N N . ARG A 1 190 ? 2.307 11.971 9.820 1.00 93.56 190 ARG A N 1
ATOM 1579 C CA . ARG A 1 190 ? 1.845 13.321 9.452 1.00 93.56 190 ARG A CA 1
ATOM 1580 C C . ARG A 1 190 ? 0.322 13.445 9.356 1.00 93.56 190 ARG A C 1
ATOM 1582 O O . ARG A 1 190 ? -0.162 14.567 9.394 1.00 93.56 190 ARG A O 1
ATOM 1589 N N . ASN A 1 191 ? -0.396 12.328 9.237 1.00 93.94 191 ASN A N 1
ATOM 1590 C CA . ASN A 1 191 ? -1.848 12.267 9.029 1.00 93.94 191 ASN A CA 1
ATOM 1591 C C . ASN A 1 191 ? -2.537 11.410 10.112 1.00 93.94 191 ASN A C 1
ATOM 1593 O O . ASN A 1 191 ? -3.526 10.728 9.839 1.00 93.94 191 ASN A O 1
ATOM 1597 N N . LEU A 1 192 ? -1.970 11.373 11.324 1.00 89.56 192 LEU A N 1
ATOM 1598 C CA . LEU A 1 192 ? -2.332 10.442 12.403 1.00 89.56 192 LEU A CA 1
ATOM 1599 C C . LEU A 1 192 ? -3.825 10.410 12.729 1.00 89.56 192 LEU A C 1
ATOM 1601 O O . LEU A 1 192 ? -4.353 9.347 13.034 1.00 89.56 192 LEU A O 1
ATOM 1605 N N . GLU A 1 193 ? -4.498 11.553 12.649 1.00 89.12 193 GLU A N 1
ATOM 1606 C CA . GLU A 1 193 ? -5.931 11.714 12.892 1.00 89.12 193 GLU A CA 1
ATOM 1607 C C . GLU A 1 193 ? -6.800 10.821 11.999 1.00 89.12 193 GLU A C 1
ATOM 1609 O O . GLU A 1 193 ? -7.877 10.396 12.410 1.00 89.12 193 GLU A O 1
ATOM 1614 N N . HIS A 1 194 ? -6.325 10.486 10.798 1.00 88.19 194 HIS A N 1
ATOM 1615 C CA . HIS A 1 194 ? -7.021 9.578 9.893 1.00 88.19 194 HIS A CA 1
ATOM 1616 C C . HIS A 1 194 ? -6.815 8.105 10.256 1.00 88.19 194 HIS A C 1
ATOM 1618 O O . HIS A 1 194 ? -7.642 7.273 9.893 1.00 88.19 194 HIS A O 1
ATOM 1624 N N . PHE A 1 195 ? -5.741 7.791 10.983 1.00 83.44 195 PHE A N 1
ATOM 1625 C CA . PHE A 1 195 ? -5.372 6.436 11.394 1.00 83.44 195 PHE A CA 1
ATOM 1626 C C . PHE A 1 195 ? -5.777 6.126 12.843 1.00 83.44 195 PHE A C 1
ATOM 1628 O O . PHE A 1 195 ? -5.414 5.077 13.374 1.00 83.44 195 PHE A O 1
ATOM 1635 N N . GLU A 1 196 ? -6.580 6.988 13.477 1.00 70.44 196 GLU A N 1
ATOM 1636 C CA . GLU A 1 196 ? -7.275 6.693 14.737 1.00 70.44 196 GLU A CA 1
ATOM 1637 C C . GLU A 1 196 ? -8.445 5.714 14.500 1.00 70.44 196 GLU A C 1
ATOM 1639 O O . GLU A 1 196 ? -9.618 6.020 14.716 1.00 70.44 196 GLU A O 1
ATOM 1644 N N . LEU A 1 197 ? -8.113 4.516 14.017 1.00 63.06 197 LEU A N 1
ATOM 1645 C CA . LEU A 1 197 ? -9.044 3.464 13.615 1.00 63.06 197 LEU A CA 1
ATOM 1646 C C . LEU A 1 197 ? -9.574 2.741 14.871 1.00 63.06 197 LEU A C 1
ATOM 1648 O O . LEU A 1 197 ? -9.006 1.737 15.310 1.00 63.06 197 LEU A O 1
ATOM 1652 N N . LYS A 1 198 ? -10.617 3.315 15.492 1.00 56.72 198 LYS A N 1
ATOM 1653 C CA . LYS A 1 198 ? -11.310 2.773 16.680 1.00 56.72 198 LYS A CA 1
ATOM 1654 C C . LYS A 1 198 ? -12.152 1.529 16.383 1.00 56.72 198 LYS A C 1
ATOM 1656 O O . LYS A 1 198 ? -12.832 1.468 15.332 1.00 56.72 198 LYS A O 1
#

pLDDT: mean 83.21, std 13.26, range [40.75, 98.19]

Sequence (198 aa):
MDRKEQPRIWKEKEREKKLLESSMSENIRTSTLAKIQLNLPIFQVSKNEILNFEAPNSFEILQKIELKIIELAYKIKPTKVDCFGVEDEIIKTLSFPLKAVYFTYEFEGLLSLGDADKEFYYENNLEKSEKENYFNELISYYLAMQNPKMISLIEDGKKAKREKDFDKISDNIEKLESENDESKINYIRRNLEHFELK

Foldseek 3Di:
DPPVVVVVVVVVVVVVVVVVVVVVLVCLLVVLLVCLLVVHDDDDDDLCCLVVPDQPPLVSNLSVLLSLLLSVLCVVPPDDQDSLGDDVVSSVPADLLSNLSNLLVVVLVCLLVLVLCVLLDDPDDVRVVVSVVVLVSNLVSCVLLVNVVVVVLSVQSNVDDDSVSSVVSNVVSVVCVSVSSVSSSVSCNVVVVSSNSD